Protein AF-A0A847FH39-F1 (afdb_monomer_lite)

Structure (mmCIF, N/CA/C/O backbone):
data_AF-A0A847FH39-F1
#
_entry.id   AF-A0A847FH39-F1
#
loop_
_atom_site.group_PDB
_atom_site.id
_atom_site.type_symbol
_atom_site.label_atom_id
_atom_site.label_alt_id
_atom_site.label_comp_id
_atom_site.label_asym_id
_atom_site.label_entity_id
_atom_site.label_seq_id
_atom_site.pdbx_PDB_ins_code
_atom_site.Cartn_x
_atom_site.Cartn_y
_atom_site.Cartn_z
_atom_site.occupancy
_atom_site.B_iso_or_equiv
_atom_site.auth_seq_id
_atom_site.auth_comp_id
_atom_site.auth_asym_id
_atom_site.auth_atom_id
_atom_site.pdbx_PDB_model_num
ATOM 1 N N . MET A 1 1 ? 64.589 18.686 -88.070 1.00 62.75 1 MET A N 1
ATOM 2 C CA . MET A 1 1 ? 63.257 19.125 -87.584 1.00 62.75 1 MET A CA 1
ATOM 3 C C . MET A 1 1 ? 62.260 17.983 -87.361 1.00 62.75 1 MET A C 1
ATOM 5 O O . MET A 1 1 ? 61.604 17.992 -86.330 1.00 62.75 1 MET A O 1
ATOM 9 N N . ILE A 1 2 ? 62.156 16.983 -88.250 1.00 73.75 2 ILE A N 1
ATOM 10 C CA . ILE A 1 2 ? 61.149 15.897 -88.148 1.00 73.75 2 ILE A CA 1
ATOM 11 C C . ILE A 1 2 ? 61.256 15.092 -86.833 1.00 73.75 2 ILE A C 1
ATOM 13 O O . ILE A 1 2 ? 60.249 14.856 -86.177 1.00 73.75 2 ILE A O 1
ATOM 17 N N . LYS A 1 3 ? 62.474 14.747 -86.386 1.00 78.94 3 LYS A N 1
ATOM 18 C CA . LYS A 1 3 ? 62.688 14.008 -85.123 1.00 78.94 3 LYS A CA 1
ATOM 19 C C . LYS A 1 3 ? 62.252 14.790 -83.872 1.00 78.94 3 LYS A C 1
ATOM 21 O O . LYS A 1 3 ? 61.655 14.205 -82.978 1.00 78.94 3 LYS A O 1
ATOM 26 N N . LEU A 1 4 ? 62.492 16.106 -83.836 1.00 85.25 4 LEU A N 1
ATOM 27 C CA . LEU A 1 4 ? 62.082 16.979 -82.724 1.00 85.25 4 LEU A CA 1
ATOM 28 C C . LEU A 1 4 ? 60.552 17.112 -82.659 1.00 85.25 4 LEU A C 1
ATOM 30 O O . LEU A 1 4 ? 59.964 17.019 -81.589 1.00 85.25 4 LEU A O 1
ATOM 34 N N . ARG A 1 5 ? 59.902 17.261 -83.821 1.00 84.31 5 ARG A N 1
ATOM 35 C CA . ARG A 1 5 ? 58.439 17.300 -83.933 1.00 84.31 5 ARG A CA 1
ATOM 36 C C . ARG A 1 5 ? 57.803 15.994 -83.449 1.00 84.31 5 ARG A C 1
ATOM 38 O O . ARG A 1 5 ? 56.842 16.042 -82.693 1.00 84.31 5 ARG A O 1
ATOM 45 N N . ASN A 1 6 ? 58.364 14.844 -83.822 1.00 87.12 6 ASN A N 1
ATOM 46 C CA . ASN A 1 6 ? 57.857 13.544 -83.373 1.00 87.12 6 ASN A CA 1
ATOM 47 C C . ASN A 1 6 ? 58.051 13.335 -81.860 1.00 87.12 6 ASN A C 1
ATOM 49 O O . ASN A 1 6 ? 57.152 12.817 -81.206 1.00 87.12 6 ASN A O 1
ATOM 53 N N . ALA A 1 7 ? 59.175 13.787 -81.291 1.00 87.56 7 ALA A N 1
ATOM 54 C CA . ALA A 1 7 ? 59.401 13.751 -79.845 1.00 87.56 7 ALA A CA 1
ATOM 55 C C . ALA A 1 7 ? 58.409 14.646 -79.077 1.00 87.56 7 ALA A C 1
ATOM 57 O O . ALA A 1 7 ? 57.874 14.237 -78.050 1.00 87.56 7 ALA A O 1
ATOM 58 N N . LEU A 1 8 ? 58.108 15.837 -79.604 1.00 89.25 8 LEU A N 1
ATOM 59 C CA . LEU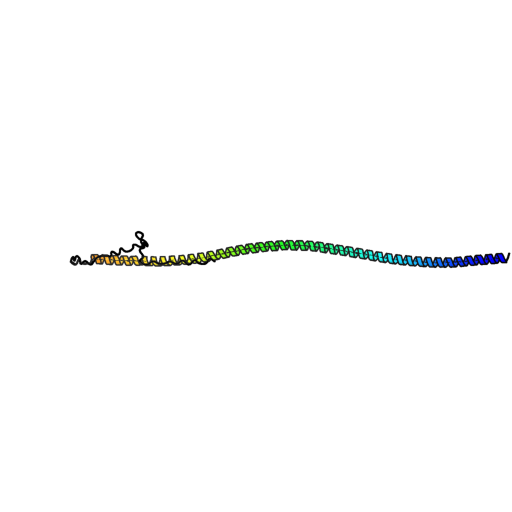 A 1 8 ? 57.155 16.770 -78.999 1.00 89.25 8 LEU A CA 1
ATOM 60 C C . LEU A 1 8 ? 55.709 16.245 -79.064 1.00 89.25 8 LEU A C 1
ATOM 62 O O . LEU A 1 8 ? 54.968 16.362 -78.092 1.00 89.25 8 LEU A O 1
ATOM 66 N N . ILE A 1 9 ? 55.328 15.595 -80.171 1.00 89.81 9 ILE A N 1
ATOM 67 C CA . ILE A 1 9 ? 54.033 14.907 -80.304 1.00 89.81 9 ILE A CA 1
ATOM 68 C C . ILE A 1 9 ? 53.926 13.747 -79.302 1.00 89.81 9 ILE A C 1
ATOM 70 O O . ILE A 1 9 ? 52.909 13.624 -78.624 1.00 89.81 9 ILE A O 1
ATOM 74 N N . ALA A 1 10 ? 54.973 12.926 -79.159 1.00 89.50 10 ALA A N 1
ATOM 75 C CA . ALA A 1 10 ? 54.987 11.824 -78.195 1.00 89.50 10 ALA A CA 1
ATOM 76 C C . ALA A 1 10 ? 54.887 12.317 -76.740 1.00 89.50 10 ALA A C 1
ATOM 78 O O . ALA A 1 10 ? 54.165 11.725 -75.939 1.00 89.50 10 ALA A O 1
ATOM 79 N N . PHE A 1 11 ? 55.548 13.429 -76.405 1.00 92.06 11 PHE A N 1
ATOM 80 C CA . PHE A 1 11 ? 55.450 14.051 -75.084 1.00 92.06 11 PHE A CA 1
ATOM 81 C C . PHE A 1 11 ? 54.037 14.575 -74.786 1.00 92.06 11 PHE A C 1
ATOM 83 O O . PHE A 1 11 ? 53.500 14.304 -73.714 1.00 92.06 11 PHE A O 1
ATOM 90 N N . LEU A 1 12 ? 53.401 15.265 -75.741 1.00 91.19 12 LEU A N 1
ATOM 91 C CA . LEU A 1 12 ? 52.021 15.749 -75.596 1.00 91.19 12 LEU A CA 1
ATOM 92 C C . LEU A 1 12 ? 51.018 14.598 -75.440 1.00 91.19 12 LEU A C 1
ATOM 94 O O . LEU A 1 12 ? 50.112 14.687 -74.615 1.00 91.19 12 LEU A O 1
ATOM 98 N N . LEU A 1 13 ? 51.202 13.501 -76.182 1.00 91.44 13 LEU A N 1
ATOM 99 C CA . LEU A 1 13 ? 50.390 12.290 -76.028 1.00 91.44 13 LEU A CA 1
ATOM 100 C C . LEU A 1 13 ? 50.588 11.649 -74.648 1.00 91.44 13 LEU A C 1
ATOM 102 O O . LEU A 1 13 ? 49.609 11.278 -74.005 1.00 91.44 13 LEU A O 1
ATOM 106 N N . GLY A 1 14 ? 51.830 11.568 -74.165 1.00 92.44 14 GLY A N 1
ATOM 107 C CA . GLY A 1 14 ? 52.135 11.066 -72.824 1.00 92.44 14 GLY A CA 1
ATOM 108 C C . GLY A 1 14 ? 51.504 11.916 -71.718 1.00 92.44 14 GLY A C 1
ATOM 109 O O . GLY A 1 14 ? 50.854 11.379 -70.823 1.00 92.44 14 GLY A O 1
ATOM 110 N N . ALA A 1 15 ? 51.620 13.243 -71.811 1.00 92.69 15 ALA A N 1
ATOM 111 C CA . ALA A 1 15 ? 50.994 14.170 -70.869 1.00 92.69 15 ALA A CA 1
ATOM 112 C C . ALA A 1 15 ? 49.457 14.075 -70.898 1.00 92.69 15 ALA A C 1
ATOM 114 O O . ALA A 1 15 ? 48.819 14.071 -69.844 1.00 92.69 15 ALA A O 1
ATOM 115 N N . GLY A 1 16 ? 48.864 13.930 -72.089 1.00 93.50 16 GLY A N 1
ATOM 116 C CA . GLY A 1 16 ? 47.426 13.713 -72.254 1.00 93.50 16 GLY A CA 1
ATOM 117 C C . GLY A 1 16 ? 46.946 12.420 -71.591 1.00 93.50 16 GLY A C 1
ATOM 118 O O . GLY A 1 16 ? 45.966 12.439 -70.851 1.00 93.50 16 GLY A O 1
ATOM 119 N N . LEU A 1 17 ? 47.670 11.311 -71.778 1.00 93.25 17 LEU A N 1
ATOM 120 C CA . LEU A 1 17 ? 47.351 10.033 -71.134 1.00 93.25 17 LEU A CA 1
ATOM 121 C C . LE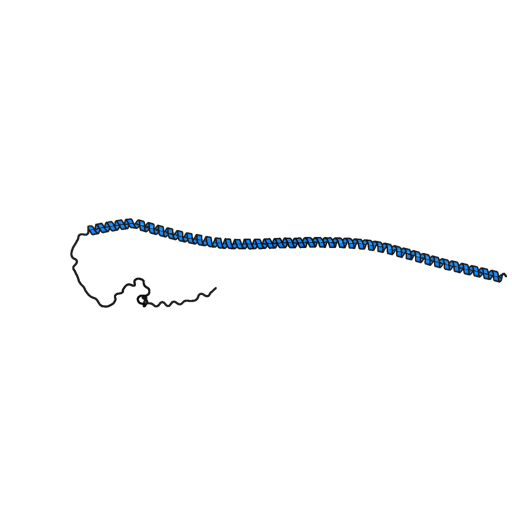U A 1 17 ? 47.447 10.111 -69.604 1.00 93.25 17 LEU A C 1
ATOM 123 O O . LEU A 1 17 ? 46.534 9.655 -68.919 1.00 93.25 17 LEU A O 1
ATOM 127 N N . ILE A 1 18 ? 48.501 10.732 -69.061 1.00 95.00 18 ILE A N 1
ATOM 128 C CA . ILE A 1 18 ? 48.651 10.931 -67.608 1.00 95.00 18 ILE A CA 1
ATOM 129 C C . ILE A 1 18 ? 47.494 11.774 -67.057 1.00 95.00 18 ILE A C 1
ATOM 131 O O . ILE A 1 18 ? 46.939 11.444 -66.010 1.00 95.00 18 ILE A O 1
ATOM 135 N N . SER A 1 19 ? 47.086 12.825 -67.775 1.00 93.94 19 SER A N 1
ATOM 136 C CA . SER A 1 19 ? 45.956 13.670 -67.380 1.00 93.94 19 SER A CA 1
ATOM 137 C C . SER A 1 19 ? 44.635 12.892 -67.343 1.00 93.94 19 SER A C 1
ATOM 139 O O . SER A 1 19 ? 43.883 13.028 -66.380 1.00 93.94 19 SER A O 1
ATOM 141 N N . ILE A 1 20 ? 44.380 12.017 -68.324 1.00 94.88 20 ILE A N 1
ATOM 142 C CA . ILE A 1 20 ? 43.184 11.155 -68.354 1.00 94.88 20 ILE A CA 1
ATOM 143 C C . ILE A 1 20 ? 43.185 10.171 -67.178 1.00 94.88 20 ILE A C 1
ATOM 145 O O . ILE A 1 20 ? 42.169 10.028 -66.497 1.00 94.88 20 ILE A O 1
ATOM 149 N N . VAL A 1 21 ? 44.319 9.516 -66.906 1.00 95.19 21 VAL A N 1
ATOM 150 C CA . VAL A 1 21 ? 44.443 8.587 -65.771 1.00 95.19 21 VAL A CA 1
ATOM 151 C C . VAL A 1 21 ? 44.219 9.326 -64.452 1.00 95.19 21 VAL A C 1
ATOM 153 O O . VAL A 1 21 ? 43.421 8.878 -63.629 1.00 95.19 21 VAL A O 1
ATOM 156 N N . HIS A 1 22 ? 44.836 10.494 -64.269 1.00 94.88 22 HIS A N 1
ATOM 157 C CA . HIS A 1 22 ? 44.649 11.301 -63.066 1.00 94.88 22 HIS A CA 1
ATOM 158 C C . HIS A 1 22 ? 43.194 11.766 -62.900 1.00 94.88 22 HIS A C 1
ATOM 160 O O . HIS A 1 22 ? 42.629 11.660 -61.814 1.00 94.88 22 HIS A O 1
ATOM 166 N N . TYR A 1 23 ? 42.549 12.196 -63.985 1.00 95.94 23 TYR A N 1
ATOM 167 C CA . TYR A 1 23 ? 41.133 12.559 -63.979 1.00 95.94 23 TYR A CA 1
ATOM 168 C C . TYR A 1 23 ? 40.231 11.375 -63.600 1.00 95.94 23 TYR A C 1
ATOM 170 O O . TYR A 1 23 ? 39.299 11.540 -62.814 1.00 95.94 23 TYR A O 1
ATOM 178 N N . SER A 1 24 ? 40.528 10.169 -64.097 1.00 94.12 24 SER A N 1
ATOM 179 C CA . SER A 1 24 ? 39.778 8.957 -63.740 1.00 94.12 24 SER A CA 1
ATOM 180 C C . SER A 1 24 ? 39.914 8.598 -62.256 1.00 94.12 24 SER A C 1
ATOM 182 O O . SER A 1 24 ? 38.923 8.236 -61.621 1.00 94.12 24 SER A O 1
ATOM 184 N N . PHE A 1 25 ? 41.106 8.782 -61.684 1.00 95.75 25 PHE A N 1
ATOM 185 C CA . PHE A 1 25 ? 41.356 8.579 -60.261 1.00 95.75 25 PHE A CA 1
ATOM 186 C C . PHE A 1 25 ? 40.587 9.601 -59.410 1.00 95.75 25 PHE A C 1
ATOM 188 O O . PHE A 1 25 ? 39.863 9.214 -58.497 1.00 95.75 25 PHE A O 1
ATOM 195 N N . LEU A 1 26 ? 40.623 10.886 -59.782 1.00 95.00 26 LEU A N 1
ATOM 196 C CA . LEU A 1 26 ? 39.842 11.939 -59.117 1.00 95.00 26 LEU A CA 1
ATOM 197 C C . LEU A 1 26 ? 38.328 11.678 -59.174 1.00 95.00 26 LEU A C 1
ATOM 199 O O . LEU A 1 26 ? 37.607 11.947 -58.213 1.00 95.00 26 LEU A O 1
ATOM 203 N N . LEU A 1 27 ? 37.824 11.138 -60.286 1.00 94.81 27 LEU A N 1
ATOM 204 C CA . LEU A 1 27 ? 36.425 10.718 -60.418 1.00 94.81 27 LEU A CA 1
ATOM 205 C C . LEU A 1 27 ? 36.073 9.574 -59.462 1.00 94.81 27 LEU A C 1
ATOM 207 O O . LEU A 1 27 ? 35.007 9.609 -58.844 1.00 94.81 27 LEU A O 1
ATOM 211 N N . GLN A 1 28 ? 36.957 8.584 -59.322 1.00 95.25 28 GLN A N 1
ATOM 212 C CA . GLN A 1 28 ? 36.773 7.481 -58.379 1.00 95.25 28 GLN A CA 1
ATOM 213 C C . GLN A 1 28 ? 36.799 7.964 -56.928 1.00 95.25 28 GLN A C 1
ATOM 215 O O . GLN A 1 28 ? 35.913 7.597 -56.157 1.00 95.25 28 GLN A O 1
ATOM 220 N N . GLU A 1 29 ? 37.746 8.830 -56.564 1.00 95.38 29 GLU A N 1
ATOM 221 C CA . GLU A 1 29 ? 37.809 9.427 -55.226 1.00 95.38 29 GLU A CA 1
ATOM 222 C C . GLU A 1 29 ? 36.563 10.256 -54.921 1.00 95.38 29 GLU A C 1
ATOM 224 O O . GLU A 1 29 ? 35.963 10.099 -53.859 1.00 95.38 29 GLU A O 1
ATOM 229 N N . LYS A 1 30 ? 36.109 11.081 -55.873 1.00 95.44 30 LYS A N 1
ATOM 230 C CA . LYS A 1 30 ? 34.876 11.862 -55.725 1.00 95.44 30 LYS A CA 1
ATOM 231 C C . LYS A 1 30 ? 33.659 10.960 -55.524 1.00 95.44 30 LYS A C 1
ATOM 233 O O . LYS A 1 30 ? 32.831 11.246 -54.661 1.00 95.44 30 LYS A O 1
ATOM 238 N N . ALA A 1 31 ? 33.551 9.870 -56.285 1.00 95.25 31 ALA A N 1
ATOM 239 C CA . ALA A 1 31 ? 32.482 8.893 -56.108 1.00 95.25 31 ALA A CA 1
ATOM 240 C C . ALA A 1 31 ? 32.561 8.219 -54.725 1.00 95.25 31 ALA A C 1
ATOM 242 O O . ALA A 1 31 ? 31.542 8.099 -54.044 1.00 95.25 31 ALA A O 1
ATOM 243 N N . GLY A 1 32 ? 33.763 7.850 -54.271 1.00 96.56 32 GLY A N 1
ATOM 244 C CA . GLY A 1 32 ? 33.999 7.307 -52.931 1.00 96.56 32 GLY A CA 1
ATOM 245 C C . GLY A 1 32 ? 33.582 8.273 -51.821 1.00 96.56 32 GLY A C 1
ATOM 246 O O . GLY A 1 32 ? 32.812 7.895 -50.940 1.00 96.56 32 GLY A O 1
ATOM 247 N N . LEU A 1 33 ? 34.003 9.538 -51.910 1.00 95.62 33 LEU A N 1
ATOM 248 C CA . LEU A 1 33 ? 33.608 10.588 -50.969 1.00 95.62 33 LEU A CA 1
ATOM 249 C C . LEU A 1 33 ? 32.096 10.825 -50.970 1.00 95.62 33 LEU A C 1
ATOM 251 O O . LEU A 1 33 ? 31.512 10.966 -49.902 1.00 95.62 33 LEU A O 1
ATOM 255 N N . SER A 1 34 ? 31.453 10.847 -52.142 1.00 96.19 34 SER A N 1
ATOM 256 C CA . SER A 1 34 ? 30.001 11.048 -52.227 1.00 96.19 34 SER A CA 1
ATOM 257 C C . SER A 1 34 ? 29.223 9.930 -51.533 1.00 96.19 34 SER A C 1
ATOM 259 O O . SER A 1 34 ? 28.315 10.216 -50.759 1.00 96.19 34 SER A O 1
ATOM 261 N N . ARG A 1 35 ? 29.647 8.670 -51.705 1.00 96.75 35 ARG A N 1
ATOM 262 C CA . ARG A 1 35 ? 29.047 7.520 -51.014 1.00 96.75 35 ARG A CA 1
ATOM 263 C C . ARG A 1 35 ? 29.276 7.575 -49.508 1.00 96.75 35 ARG A C 1
ATOM 265 O O . ARG A 1 35 ? 28.347 7.328 -48.751 1.00 96.75 35 ARG A O 1
ATOM 272 N N . ALA A 1 36 ? 30.486 7.928 -49.072 1.00 96.56 36 ALA A N 1
ATOM 273 C CA . ALA A 1 36 ? 30.784 8.085 -47.651 1.00 96.56 36 ALA A CA 1
ATOM 274 C C . ALA A 1 36 ? 29.938 9.204 -47.019 1.00 96.56 36 ALA A C 1
ATOM 276 O O . ALA A 1 36 ? 29.443 9.053 -45.906 1.00 96.56 36 ALA A O 1
ATOM 277 N N . LEU A 1 37 ? 29.725 10.308 -47.740 1.00 96.75 37 LEU A N 1
ATOM 278 C CA . LEU A 1 37 ? 28.885 11.415 -47.291 1.00 96.75 37 LEU A CA 1
ATOM 279 C C . LEU A 1 37 ? 27.406 11.007 -47.213 1.00 96.75 37 LEU A C 1
ATOM 281 O O . LEU A 1 37 ? 26.742 11.322 -46.228 1.00 96.75 37 LEU A O 1
ATOM 285 N N . GLU A 1 38 ? 26.898 10.264 -48.199 1.00 97.25 38 GLU A N 1
ATOM 286 C CA . GLU A 1 38 ? 25.549 9.683 -48.158 1.00 97.25 38 GLU A CA 1
ATOM 287 C C . GLU A 1 38 ? 25.377 8.707 -46.989 1.00 97.25 38 GLU A C 1
ATOM 289 O O . GLU A 1 38 ? 24.374 8.770 -46.280 1.00 97.25 38 GLU A O 1
ATOM 294 N N . GLU A 1 39 ? 26.364 7.846 -46.737 1.00 97.62 39 GLU A N 1
ATOM 295 C CA . GLU A 1 39 ? 26.336 6.900 -45.622 1.00 97.62 39 GLU A CA 1
ATOM 296 C C . GLU A 1 39 ? 26.346 7.622 -44.268 1.00 97.62 39 GLU A C 1
ATOM 298 O O . GLU A 1 39 ? 25.562 7.289 -43.377 1.00 97.62 39 GLU A O 1
ATOM 303 N N . VAL A 1 40 ? 27.193 8.642 -44.111 1.00 97.50 40 VAL A N 1
ATOM 304 C CA . VAL A 1 40 ? 27.221 9.470 -42.899 1.00 97.50 40 VAL A CA 1
ATOM 305 C C . VAL A 1 40 ? 25.889 10.192 -42.713 1.00 97.50 40 VAL A C 1
ATOM 307 O O . VAL A 1 40 ? 25.345 10.158 -41.612 1.00 97.50 40 VAL A O 1
ATOM 310 N N . ASN A 1 41 ? 25.310 10.769 -43.768 1.00 97.56 41 ASN A N 1
ATOM 311 C CA . ASN A 1 41 ? 23.997 11.412 -43.689 1.00 97.56 41 ASN A CA 1
ATOM 312 C C . ASN A 1 41 ? 22.891 10.421 -43.308 1.00 97.56 41 ASN A C 1
ATOM 314 O O . ASN A 1 41 ? 22.056 10.729 -42.459 1.00 97.56 41 ASN A O 1
ATOM 318 N N . ALA A 1 42 ? 22.902 9.212 -43.873 1.00 97.69 42 ALA A N 1
ATOM 319 C CA . ALA A 1 42 ? 21.957 8.165 -43.502 1.00 97.69 42 ALA A CA 1
ATOM 320 C C . ALA A 1 42 ? 22.095 7.784 -42.018 1.00 97.69 42 ALA A C 1
ATOM 322 O O . ALA A 1 42 ? 21.091 7.670 -41.314 1.00 97.69 42 ALA A O 1
ATOM 323 N N . ARG A 1 43 ? 23.330 7.657 -41.514 1.00 97.81 43 ARG A N 1
ATOM 324 C CA . ARG A 1 43 ? 23.599 7.394 -40.092 1.00 97.81 43 ARG A CA 1
ATOM 325 C C . ARG A 1 43 ? 23.132 8.539 -39.195 1.00 97.81 43 ARG A C 1
ATOM 327 O O . ARG A 1 43 ? 22.534 8.272 -38.158 1.00 97.81 43 ARG A O 1
ATOM 334 N N . VAL A 1 44 ? 23.358 9.793 -39.590 1.00 97.94 44 VAL A N 1
ATOM 335 C CA . VAL A 1 44 ? 22.879 10.971 -38.846 1.00 97.94 44 VAL A CA 1
ATOM 336 C C . VAL A 1 44 ? 21.356 10.955 -38.744 1.00 97.94 44 VAL A C 1
ATOM 338 O O . VAL A 1 44 ? 20.831 11.100 -37.646 1.00 97.94 44 VAL A O 1
ATOM 341 N N . LEU A 1 45 ? 20.644 10.675 -39.839 1.00 97.94 45 LEU A N 1
ATOM 342 C CA . LEU A 1 45 ? 19.180 10.590 -39.825 1.00 97.94 45 LEU A CA 1
ATOM 343 C C . LEU A 1 45 ? 18.653 9.475 -38.910 1.00 97.94 45 LEU A C 1
ATOM 345 O O . LEU A 1 45 ? 17.627 9.652 -38.253 1.00 97.94 45 LEU A O 1
ATOM 349 N N . VAL A 1 46 ? 19.330 8.324 -38.858 1.00 98.12 46 VAL A N 1
ATOM 350 C CA . VAL A 1 46 ? 18.979 7.247 -37.916 1.00 98.12 46 VAL A CA 1
ATOM 351 C C . VAL A 1 46 ? 19.211 7.704 -36.477 1.00 98.12 46 VAL A C 1
ATOM 353 O O . VAL A 1 46 ? 18.303 7.603 -35.658 1.00 98.12 46 VAL A O 1
ATOM 356 N N . LEU A 1 47 ? 20.369 8.299 -36.184 1.00 97.69 47 LEU A N 1
ATOM 357 C CA . LEU A 1 47 ? 20.686 8.805 -34.846 1.00 97.69 47 LEU A CA 1
ATOM 358 C C . LEU A 1 47 ? 19.725 9.908 -34.384 1.00 97.69 47 LEU A C 1
ATOM 360 O O . LEU A 1 47 ? 19.385 9.974 -33.204 1.00 97.69 47 LEU A O 1
ATOM 364 N N . GLU A 1 48 ? 19.260 10.770 -35.287 1.00 97.88 48 GLU A N 1
ATOM 365 C CA . GLU A 1 48 ? 18.255 11.788 -34.977 1.00 97.88 48 GLU A CA 1
ATOM 366 C C . GLU A 1 48 ? 16.901 11.170 -34.616 1.00 97.88 48 GLU A C 1
ATOM 368 O O . GLU A 1 48 ? 16.268 11.604 -33.648 1.00 97.88 48 GLU A O 1
ATOM 373 N N . LYS A 1 49 ? 16.476 10.127 -35.341 1.00 98.12 49 LYS A N 1
ATOM 374 C CA . LYS A 1 49 ? 15.257 9.370 -35.020 1.00 98.12 49 LYS A CA 1
ATOM 375 C C . LYS A 1 49 ? 15.377 8.664 -33.677 1.00 98.12 49 LYS A C 1
ATOM 377 O O . LYS A 1 49 ? 14.485 8.810 -32.841 1.00 98.12 49 LYS A O 1
ATOM 382 N N . ASP A 1 50 ? 16.489 7.976 -33.443 1.00 98.00 50 ASP A N 1
ATOM 383 C CA . ASP A 1 50 ? 16.747 7.276 -32.186 1.00 98.00 50 ASP A CA 1
ATOM 384 C C . ASP A 1 50 ? 16.756 8.260 -31.017 1.00 98.00 50 ASP A C 1
ATOM 386 O O . ASP A 1 50 ? 16.118 8.021 -29.994 1.00 98.00 50 ASP A O 1
ATOM 390 N N . LYS A 1 51 ? 17.400 9.423 -31.181 1.00 98.00 51 LYS A N 1
ATOM 391 C CA . LYS A 1 51 ? 17.394 10.497 -30.183 1.00 98.00 51 LYS A CA 1
ATOM 392 C C . LYS A 1 51 ? 15.978 10.989 -29.889 1.00 98.00 51 LYS A C 1
ATOM 394 O O . LYS A 1 51 ? 15.634 11.155 -28.718 1.00 98.00 51 LYS A O 1
ATOM 399 N N . ALA A 1 52 ? 15.159 11.227 -30.913 1.00 98.00 52 ALA A N 1
ATOM 400 C CA . ALA A 1 52 ? 13.775 11.660 -30.732 1.00 98.00 52 ALA A CA 1
ATOM 401 C C . ALA A 1 52 ? 12.946 10.606 -29.977 1.00 98.00 52 ALA A C 1
ATOM 403 O O . ALA A 1 52 ? 12.242 10.943 -29.022 1.00 98.00 52 ALA A O 1
ATOM 404 N N . GLN A 1 53 ? 13.094 9.329 -30.337 1.00 98.31 53 GLN A N 1
ATOM 405 C CA . GLN A 1 53 ? 12.434 8.214 -29.659 1.00 98.31 53 GLN A CA 1
ATOM 406 C C . GLN A 1 53 ? 12.891 8.082 -28.200 1.00 98.31 53 GLN A C 1
ATOM 408 O O . GLN A 1 53 ? 12.067 7.899 -27.301 1.00 98.31 53 GLN A O 1
ATOM 413 N N . LEU A 1 54 ? 14.192 8.234 -27.937 1.00 98.06 54 LEU A N 1
ATOM 414 C CA . LEU A 1 54 ? 14.738 8.179 -26.584 1.00 98.06 54 LEU A CA 1
ATOM 415 C C . LEU A 1 54 ? 14.194 9.324 -25.726 1.00 98.06 54 LEU A C 1
ATOM 417 O O . LEU A 1 54 ? 13.738 9.084 -24.611 1.00 98.06 54 LEU A O 1
ATOM 421 N N . ILE A 1 55 ? 14.156 10.550 -26.256 1.00 98.31 55 ILE A N 1
ATOM 422 C CA . ILE A 1 55 ? 13.568 11.708 -25.566 1.00 98.31 55 ILE A CA 1
ATOM 423 C C . ILE A 1 55 ? 12.094 11.454 -25.240 1.00 98.31 55 ILE A C 1
ATOM 425 O O . ILE A 1 55 ? 11.663 11.717 -24.116 1.00 98.31 55 ILE A O 1
ATOM 429 N N . GLN A 1 56 ? 11.330 10.905 -26.186 1.00 98.19 56 GLN A N 1
ATOM 430 C CA . GLN A 1 56 ? 9.930 10.560 -25.961 1.00 98.19 56 GLN A CA 1
ATOM 431 C C . GLN A 1 56 ? 9.778 9.524 -24.838 1.00 98.19 56 GLN A C 1
ATOM 433 O O . GLN A 1 56 ? 9.001 9.754 -23.911 1.00 98.19 56 GLN A O 1
ATOM 438 N N . SER A 1 57 ? 10.556 8.436 -24.870 1.00 97.62 57 SER A N 1
ATOM 439 C CA . SER A 1 57 ? 10.522 7.399 -23.826 1.00 97.62 57 SER A CA 1
ATOM 440 C C . SER A 1 57 ? 10.921 7.929 -22.445 1.00 97.62 57 SER A C 1
ATOM 442 O O . SER A 1 57 ? 10.357 7.535 -21.423 1.00 97.62 57 SER A O 1
ATOM 444 N N . LEU A 1 58 ? 11.868 8.868 -22.405 1.00 97.81 58 LEU A N 1
ATOM 445 C CA . LEU A 1 58 ? 12.353 9.473 -21.173 1.00 97.81 58 LEU A CA 1
ATOM 446 C C . LEU A 1 58 ? 11.283 10.393 -20.579 1.00 97.81 58 LEU A C 1
ATOM 448 O O . LEU A 1 58 ? 11.040 10.356 -19.373 1.00 97.81 58 LEU A O 1
ATOM 452 N N . ASN A 1 59 ? 10.595 11.170 -21.417 1.00 98.06 59 ASN A N 1
ATOM 453 C CA . ASN A 1 59 ? 9.480 12.007 -20.984 1.00 98.06 59 ASN A CA 1
ATOM 454 C C . ASN A 1 59 ? 8.305 11.164 -20.472 1.00 98.06 59 ASN A C 1
ATOM 456 O O . ASN A 1 59 ? 7.831 11.422 -19.366 1.00 98.06 59 ASN A O 1
ATOM 460 N N . SER A 1 60 ? 7.906 10.106 -21.188 1.00 98.19 60 SER A N 1
ATOM 461 C CA . SER A 1 60 ? 6.854 9.201 -20.708 1.00 98.19 60 SER A CA 1
ATOM 462 C C . SER A 1 60 ? 7.247 8.498 -19.406 1.00 98.19 60 SER A C 1
ATOM 464 O O . SER A 1 60 ? 6.428 8.363 -18.500 1.00 98.19 60 SER A O 1
ATOM 466 N N . GLY A 1 61 ? 8.518 8.100 -19.269 1.00 97.56 61 GLY A N 1
ATOM 467 C CA . GLY A 1 61 ? 9.046 7.528 -18.031 1.00 97.56 61 GLY A CA 1
ATOM 468 C C . GLY A 1 61 ? 8.992 8.518 -16.864 1.00 97.56 61 GLY A C 1
ATOM 469 O O . GLY A 1 61 ? 8.548 8.165 -15.775 1.00 97.56 61 GLY A O 1
ATOM 470 N N . ARG A 1 62 ? 9.369 9.783 -17.088 1.00 98.19 62 ARG A N 1
ATOM 471 C CA . ARG A 1 62 ? 9.272 10.848 -16.074 1.00 98.19 62 ARG A CA 1
ATOM 472 C C . ARG A 1 62 ? 7.834 11.118 -15.647 1.00 98.19 62 ARG A C 1
ATOM 474 O O . ARG A 1 62 ? 7.592 11.322 -14.462 1.00 98.19 62 ARG A O 1
ATOM 481 N N . GLU A 1 63 ? 6.890 11.131 -16.582 1.00 98.12 63 GLU A N 1
ATOM 482 C CA . GLU A 1 63 ? 5.467 11.291 -16.268 1.00 98.12 63 GLU A CA 1
ATOM 483 C C . GLU A 1 63 ? 4.931 10.121 -15.443 1.00 98.12 63 GLU A C 1
ATOM 485 O O . GLU A 1 63 ? 4.228 10.345 -14.459 1.00 98.12 63 GLU A O 1
ATOM 490 N N . ALA A 1 64 ? 5.303 8.887 -15.791 1.00 98.06 64 ALA A N 1
ATOM 491 C CA . ALA A 1 64 ? 4.933 7.706 -15.017 1.00 98.06 64 ALA A CA 1
ATOM 492 C C . ALA A 1 64 ? 5.497 7.766 -13.589 1.00 98.06 64 ALA A C 1
ATOM 494 O O . ALA A 1 64 ? 4.766 7.521 -12.634 1.00 98.06 64 ALA A O 1
ATOM 495 N N . VAL A 1 65 ? 6.764 8.161 -13.427 1.00 98.12 65 VAL A N 1
ATOM 496 C CA . VAL A 1 65 ? 7.387 8.329 -12.104 1.00 98.12 65 VAL A CA 1
ATOM 497 C C . VAL A 1 65 ? 6.685 9.412 -11.286 1.00 98.12 65 VAL A C 1
ATOM 499 O O . VAL A 1 65 ? 6.448 9.206 -10.099 1.00 98.12 65 VAL A O 1
ATOM 502 N N . LYS A 1 66 ? 6.314 10.544 -11.898 1.00 98.19 66 LYS A N 1
ATOM 503 C CA . LYS A 1 66 ? 5.548 11.594 -11.210 1.00 98.19 66 LYS A CA 1
ATOM 504 C C . LYS A 1 66 ? 4.193 11.082 -10.733 1.00 98.19 66 LYS A C 1
ATOM 506 O O . LYS A 1 66 ? 3.895 11.222 -9.557 1.00 98.19 66 LYS A O 1
ATOM 511 N N . LYS A 1 67 ? 3.433 10.409 -11.604 1.00 98.31 67 LYS A N 1
ATOM 512 C CA . LYS A 1 67 ? 2.142 9.808 -11.233 1.00 98.31 67 LYS A CA 1
ATOM 513 C C . LYS A 1 67 ? 2.286 8.823 -10.076 1.00 98.31 67 LYS A C 1
ATOM 515 O O . LYS A 1 67 ? 1.575 8.943 -9.091 1.00 98.31 67 LYS A O 1
ATOM 520 N N . LEU A 1 68 ? 3.261 7.915 -10.151 1.00 97.88 68 LEU A N 1
ATOM 521 C CA . LEU A 1 68 ? 3.531 6.967 -9.067 1.00 97.88 68 LEU A CA 1
ATOM 522 C C . LEU A 1 68 ? 3.934 7.668 -7.763 1.00 97.88 68 LEU A C 1
ATOM 524 O O . LEU A 1 68 ? 3.567 7.210 -6.686 1.00 97.88 68 LEU A O 1
ATOM 528 N N . SER A 1 69 ? 4.683 8.769 -7.843 1.00 98.31 69 SER A N 1
ATOM 529 C CA . SER A 1 69 ? 5.040 9.575 -6.674 1.00 98.31 69 SER A CA 1
ATOM 530 C C . SER A 1 69 ? 3.812 10.239 -6.046 1.00 98.31 69 SER A C 1
ATOM 532 O O . SER A 1 69 ? 3.673 10.210 -4.824 1.00 98.31 69 SER A O 1
ATOM 534 N N . ASP A 1 70 ? 2.929 10.811 -6.863 1.00 98.31 70 ASP A N 1
ATOM 535 C CA . ASP A 1 70 ? 1.699 11.465 -6.410 1.00 98.31 70 ASP A CA 1
ATOM 536 C C . ASP A 1 70 ? 0.727 10.443 -5.796 1.00 98.31 70 ASP A C 1
ATOM 538 O O . ASP A 1 70 ? 0.217 10.654 -4.694 1.00 98.31 70 ASP A O 1
ATOM 542 N N . ASP A 1 71 ? 0.551 9.290 -6.449 1.00 98.12 71 ASP A N 1
ATOM 543 C CA . ASP A 1 71 ? -0.264 8.178 -5.951 1.00 98.12 71 ASP A CA 1
ATOM 544 C C . ASP A 1 71 ? 0.279 7.646 -4.620 1.00 98.12 71 ASP A C 1
ATOM 546 O O . ASP A 1 71 ? -0.479 7.407 -3.679 1.00 98.12 71 ASP A O 1
ATOM 550 N N . ASN A 1 72 ? 1.601 7.497 -4.498 1.00 98.00 72 ASN A N 1
ATOM 551 C CA . ASN A 1 72 ? 2.227 7.046 -3.258 1.00 98.00 72 ASN A CA 1
ATOM 552 C C . ASN A 1 72 ? 2.050 8.071 -2.124 1.00 98.00 72 ASN A C 1
ATOM 554 O O . ASN A 1 72 ? 1.749 7.695 -0.991 1.00 98.00 72 ASN A O 1
ATOM 558 N N . ALA A 1 73 ? 2.172 9.370 -2.416 1.00 98.25 73 ALA A N 1
ATOM 559 C CA . ALA A 1 73 ? 1.901 10.423 -1.439 1.00 98.25 73 ALA A CA 1
ATOM 560 C C . ALA A 1 73 ? 0.436 10.393 -0.971 1.00 98.25 73 ALA A C 1
ATOM 562 O O . ALA A 1 73 ? 0.168 10.436 0.233 1.00 98.25 73 ALA A O 1
ATOM 563 N N . PHE A 1 74 ? -0.508 10.241 -1.903 1.00 98.31 74 PHE A N 1
ATOM 564 C CA . PHE A 1 74 ? -1.934 10.129 -1.601 1.00 98.31 74 PHE A CA 1
ATOM 565 C C . PHE A 1 74 ? -2.261 8.889 -0.755 1.00 98.31 74 PHE A C 1
ATOM 567 O O . PHE A 1 74 ? -2.977 8.981 0.250 1.00 98.31 74 PHE A O 1
ATOM 574 N N . LEU A 1 75 ? -1.713 7.727 -1.119 1.00 98.06 75 LEU A N 1
ATOM 575 C CA . LEU A 1 75 ? -1.893 6.484 -0.368 1.00 98.06 75 LEU A CA 1
ATOM 576 C C . LEU A 1 75 ? -1.287 6.585 1.033 1.00 98.06 75 LEU A C 1
ATOM 578 O O . LEU A 1 75 ? -1.932 6.182 1.997 1.00 98.06 75 LEU A O 1
ATOM 582 N N . SER A 1 76 ? -0.101 7.178 1.167 1.00 98.38 76 SER A N 1
ATOM 583 C CA . SER A 1 76 ? 0.542 7.417 2.462 1.00 98.38 76 SER A CA 1
ATOM 584 C C . SER A 1 76 ? -0.327 8.289 3.377 1.00 98.38 76 SER A C 1
ATOM 586 O O . SER A 1 76 ? -0.599 7.912 4.519 1.00 98.38 76 SER A O 1
ATOM 588 N N . MET A 1 77 ? -0.865 9.399 2.856 1.00 97.75 77 MET A N 1
ATOM 589 C CA . MET A 1 77 ? -1.808 10.245 3.598 1.00 97.75 77 MET A CA 1
ATOM 590 C C . MET A 1 77 ? -3.076 9.482 4.002 1.00 97.75 77 MET A C 1
ATOM 592 O O . MET A 1 77 ? -3.545 9.611 5.133 1.00 97.75 77 MET A O 1
ATOM 596 N N . THR A 1 78 ? -3.617 8.660 3.100 1.00 97.88 78 THR A N 1
ATOM 597 C CA . THR A 1 78 ? -4.817 7.852 3.360 1.00 97.88 78 THR A CA 1
ATOM 598 C C . THR A 1 78 ? -4.569 6.824 4.461 1.00 97.88 78 THR A C 1
ATOM 600 O O . THR A 1 78 ? -5.373 6.710 5.386 1.00 97.88 78 THR A O 1
ATOM 603 N N . VAL A 1 79 ? -3.440 6.116 4.412 1.00 97.81 79 VAL A N 1
ATOM 604 C CA . VAL A 1 79 ? -3.039 5.148 5.442 1.00 97.81 79 VAL A CA 1
ATOM 605 C C . VAL A 1 79 ? -2.852 5.841 6.787 1.00 97.81 79 VAL A C 1
ATOM 607 O O . VAL A 1 79 ? -3.325 5.334 7.802 1.00 97.81 79 VAL A O 1
ATOM 610 N N . GLN A 1 80 ? -2.227 7.019 6.815 1.00 98.06 80 GLN A N 1
ATOM 611 C CA . GLN A 1 80 ? -2.058 7.784 8.049 1.00 98.06 80 GLN A CA 1
ATOM 612 C C . GLN A 1 80 ? -3.407 8.222 8.640 1.00 98.06 80 GLN A C 1
ATOM 614 O O . GLN A 1 80 ? -3.635 8.060 9.840 1.00 98.06 80 GLN A O 1
ATOM 619 N N . ALA A 1 81 ? -4.319 8.732 7.808 1.00 97.00 81 ALA A N 1
ATOM 620 C CA . ALA A 1 81 ? -5.658 9.127 8.235 1.00 97.00 81 ALA A CA 1
ATOM 621 C C . ALA A 1 81 ? -6.458 7.929 8.773 1.00 97.00 81 ALA A C 1
ATOM 623 O O . ALA A 1 81 ? -7.034 7.999 9.860 1.00 97.00 81 ALA A O 1
ATOM 624 N N . GLN A 1 82 ? -6.443 6.800 8.058 1.00 97.25 82 GLN A N 1
ATOM 625 C CA . GLN A 1 82 ? -7.091 5.564 8.500 1.00 97.25 82 GLN A CA 1
ATOM 626 C C . GLN A 1 82 ? -6.470 5.014 9.788 1.00 97.25 82 GLN A C 1
ATOM 628 O O . GLN A 1 82 ? -7.203 4.588 10.678 1.00 97.25 82 GLN A O 1
ATOM 633 N N . GLY A 1 83 ? -5.145 5.082 9.939 1.00 97.44 83 GLY A N 1
ATOM 634 C CA . GLY A 1 83 ? -4.456 4.723 11.178 1.00 97.44 83 GLY A CA 1
ATOM 635 C C . GLY A 1 83 ? -4.908 5.578 12.366 1.00 97.44 83 GLY A C 1
ATOM 636 O O . GLY A 1 83 ? -5.159 5.049 13.448 1.00 97.44 83 GLY A O 1
ATOM 637 N N . GLY A 1 84 ? -5.102 6.884 12.151 1.00 97.25 84 GLY A N 1
ATOM 638 C CA . GLY A 1 84 ? -5.689 7.786 13.145 1.00 97.25 84 GLY A CA 1
ATOM 639 C C . GLY A 1 84 ? -7.119 7.395 13.536 1.00 97.25 84 GLY A C 1
ATOM 640 O O . GLY A 1 84 ? -7.437 7.337 14.723 1.00 97.25 84 GLY A O 1
ATOM 641 N N . HIS A 1 85 ? -7.964 7.056 12.558 1.00 97.50 85 HIS A N 1
ATOM 642 C CA . HIS A 1 85 ? -9.329 6.582 12.812 1.00 97.50 85 HIS A CA 1
ATOM 643 C C . HIS A 1 85 ? -9.368 5.260 13.582 1.00 97.50 85 HIS A C 1
ATOM 645 O O . HIS A 1 85 ? -10.153 5.128 14.519 1.00 97.50 85 HIS A O 1
ATOM 651 N N . ILE A 1 86 ? -8.514 4.299 13.221 1.00 97.38 86 ILE A N 1
ATOM 652 C CA . ILE A 1 86 ? -8.406 3.023 13.934 1.00 97.38 86 ILE A CA 1
ATOM 653 C C . ILE A 1 86 ? -7.986 3.273 15.382 1.00 97.38 86 ILE A C 1
ATOM 655 O O . ILE A 1 86 ? -8.631 2.752 16.285 1.00 97.38 86 ILE A O 1
ATOM 659 N N . SER A 1 87 ? -6.980 4.121 15.611 1.00 98.00 87 SER A N 1
ATOM 660 C CA . SER A 1 87 ? -6.532 4.491 16.959 1.00 98.00 87 SER A CA 1
ATOM 661 C C . SER A 1 87 ? -7.663 5.113 17.795 1.00 98.00 87 SER A C 1
ATOM 663 O O . SER A 1 87 ? -7.905 4.708 18.937 1.00 98.00 87 SER A O 1
ATOM 665 N N . ALA A 1 88 ? -8.434 6.032 17.206 1.00 97.88 88 ALA A N 1
ATOM 666 C CA . ALA A 1 88 ? -9.587 6.640 17.866 1.00 97.88 88 ALA A CA 1
ATOM 667 C C . ALA A 1 88 ? -10.671 5.606 18.221 1.00 97.88 88 ALA A C 1
ATOM 669 O O . ALA A 1 88 ? -11.147 5.583 19.357 1.00 97.88 88 ALA A O 1
ATOM 670 N N . LEU A 1 89 ? -11.014 4.712 17.287 1.00 98.06 89 LEU A N 1
ATOM 671 C CA . LEU A 1 89 ? -11.975 3.631 17.524 1.00 98.06 89 LEU A CA 1
ATOM 672 C C . LEU A 1 89 ? -11.484 2.651 18.593 1.00 98.06 89 LEU A C 1
ATOM 674 O O . LEU A 1 89 ? -12.276 2.214 19.425 1.00 98.06 89 LEU A O 1
ATOM 678 N N . THR A 1 90 ? -10.189 2.324 18.620 1.00 98.06 90 THR A N 1
ATOM 679 C CA . THR A 1 90 ? -9.624 1.461 19.666 1.00 98.06 90 THR A CA 1
ATOM 680 C C . THR A 1 90 ? -9.719 2.107 21.045 1.00 98.06 90 THR A C 1
ATOM 682 O O . THR A 1 90 ? -10.147 1.446 21.988 1.00 98.06 90 THR A O 1
ATOM 685 N N . ALA A 1 91 ? -9.439 3.410 21.161 1.00 98.25 91 ALA A N 1
ATOM 686 C CA . ALA A 1 91 ? -9.585 4.138 22.420 1.00 98.25 91 ALA A CA 1
ATOM 687 C C . ALA A 1 91 ? -11.054 4.214 22.881 1.00 98.25 91 ALA A C 1
ATOM 689 O O . ALA A 1 91 ? -11.356 4.097 24.072 1.00 98.25 91 ALA A O 1
ATOM 690 N N . GLU A 1 92 ? -11.997 4.380 21.949 1.00 98.31 92 GLU A N 1
ATOM 691 C CA . GLU A 1 92 ? -13.428 4.349 22.257 1.00 98.31 92 GLU A CA 1
ATOM 692 C C . GLU A 1 92 ? -13.891 2.954 22.709 1.00 98.31 92 GLU A C 1
ATOM 694 O O . GLU A 1 92 ? -14.643 2.830 23.683 1.00 98.31 92 GLU A O 1
ATOM 699 N N . LEU A 1 93 ? -13.395 1.894 22.069 1.00 98.25 93 LEU A N 1
ATOM 700 C CA . LEU A 1 93 ? -13.661 0.510 22.460 1.00 98.25 93 LEU A CA 1
ATOM 701 C C . LEU A 1 93 ? -13.132 0.232 23.874 1.00 98.25 93 LEU A C 1
ATOM 703 O O . LEU A 1 93 ? -13.854 -0.298 24.715 1.00 98.25 93 LEU A O 1
ATOM 707 N N . GLU A 1 94 ? -11.913 0.660 24.195 1.00 98.31 94 GLU A N 1
ATOM 708 C CA . GLU A 1 94 ? -11.361 0.524 25.547 1.00 98.31 94 GLU A CA 1
ATOM 709 C C . GLU A 1 94 ? -12.204 1.261 26.593 1.00 98.31 94 GLU A C 1
ATOM 711 O O . GLU A 1 94 ? -12.537 0.696 27.639 1.00 98.31 94 GLU A O 1
ATOM 716 N N . LYS A 1 95 ? -12.627 2.494 26.293 1.00 98.44 95 LYS A N 1
ATOM 717 C CA . LYS A 1 95 ? -13.480 3.294 27.181 1.00 98.44 95 LYS A CA 1
ATOM 718 C C . LYS A 1 95 ? -14.848 2.651 27.406 1.00 98.44 95 LYS A C 1
ATOM 720 O O . LYS A 1 95 ? -15.350 2.638 28.531 1.00 98.44 95 LYS A O 1
ATOM 725 N N . THR A 1 96 ? -15.474 2.132 26.354 1.00 98.06 96 THR A N 1
ATOM 726 C CA . THR A 1 96 ? -16.766 1.438 26.465 1.00 98.06 96 THR A CA 1
ATOM 727 C C . THR A 1 96 ? -16.626 0.119 27.221 1.00 98.06 96 THR A C 1
ATOM 729 O O . THR A 1 96 ? -17.477 -0.193 28.050 1.00 98.06 96 THR A O 1
ATOM 732 N N . ASN A 1 97 ? -15.522 -0.605 27.038 1.00 98.38 97 ASN A N 1
ATOM 733 C CA . ASN A 1 97 ? -15.224 -1.820 27.789 1.00 98.38 97 ASN A CA 1
ATOM 734 C C . ASN A 1 97 ? -14.992 -1.537 29.284 1.00 98.38 97 ASN A C 1
ATOM 736 O O . ASN A 1 97 ? -15.499 -2.263 30.137 1.00 98.38 97 ASN A O 1
ATOM 740 N N . ALA A 1 98 ? -14.295 -0.448 29.622 1.00 98.38 98 ALA A N 1
ATOM 741 C CA . ALA A 1 98 ? -14.152 0.001 31.007 1.00 98.38 98 ALA A CA 1
ATOM 742 C C . ALA A 1 98 ? -15.520 0.301 31.648 1.00 98.38 98 ALA A C 1
ATOM 744 O O . ALA A 1 98 ? -15.824 -0.226 32.716 1.00 98.38 98 ALA A O 1
ATOM 745 N N . ARG A 1 99 ? -16.392 1.040 30.947 1.00 98.25 99 ARG A N 1
ATOM 746 C CA . ARG A 1 99 ? -17.769 1.310 31.401 1.00 98.25 99 ARG A CA 1
ATOM 747 C C . ARG A 1 99 ? -18.601 0.041 31.568 1.00 98.25 99 ARG A C 1
ATOM 749 O O . ARG A 1 99 ? -19.367 -0.056 32.518 1.00 98.25 99 ARG A O 1
ATOM 756 N N . MET A 1 100 ? -18.464 -0.934 30.668 1.00 98.25 100 MET A N 1
ATOM 757 C CA . MET A 1 100 ? -19.153 -2.222 30.805 1.00 98.25 100 MET A CA 1
ATOM 758 C C . MET A 1 100 ? -18.708 -2.963 32.067 1.00 98.25 100 MET A C 1
ATOM 760 O O . MET A 1 100 ? -19.556 -3.476 32.790 1.00 98.25 100 MET A O 1
ATOM 764 N N . LYS A 1 101 ? -17.405 -2.969 32.375 1.00 98.19 101 LYS A N 1
ATOM 765 C CA . LYS A 1 101 ? -16.886 -3.567 33.615 1.00 98.19 101 LYS A CA 1
ATOM 766 C C . LYS A 1 101 ? -17.407 -2.852 34.863 1.00 98.19 101 LYS A C 1
ATOM 768 O O . LYS A 1 101 ? -17.783 -3.517 35.819 1.00 98.19 101 LYS A O 1
ATOM 773 N N . GLU A 1 102 ? -17.459 -1.522 34.858 1.00 98.19 102 GLU A N 1
ATOM 774 C CA . GLU A 1 102 ? -18.057 -0.735 35.950 1.00 98.19 102 GLU A CA 1
ATOM 775 C C . GLU A 1 102 ? -19.552 -1.040 36.130 1.00 98.19 102 GLU A C 1
ATOM 777 O O . GLU A 1 102 ? -20.040 -1.165 37.253 1.00 98.19 102 GLU A O 1
ATOM 782 N N . LEU A 1 103 ? -20.288 -1.195 35.028 1.00 98.19 103 LEU A N 1
ATOM 783 C CA . LEU A 1 103 ? -21.705 -1.539 35.076 1.00 98.19 103 LEU A CA 1
ATOM 784 C C . LEU A 1 103 ? -21.922 -2.956 35.623 1.00 98.19 103 LEU A C 1
ATOM 786 O O . LEU A 1 103 ? -22.833 -3.167 36.419 1.00 98.19 103 LEU A O 1
ATOM 790 N N . ASP A 1 104 ? -21.086 -3.914 35.223 1.00 98.44 104 ASP A N 1
ATOM 791 C CA . ASP A 1 104 ? -21.169 -5.307 35.669 1.00 98.44 104 ASP A CA 1
ATOM 792 C C . ASP A 1 104 ? -20.857 -5.443 37.168 1.00 98.44 104 ASP A C 1
ATOM 794 O O . ASP A 1 104 ? -21.593 -6.098 37.914 1.00 98.44 104 ASP A O 1
ATOM 798 N N . THR A 1 105 ? -19.836 -4.728 37.660 1.00 98.25 105 THR A N 1
ATOM 799 C CA . THR A 1 105 ? -19.561 -4.670 39.103 1.00 98.25 105 THR A CA 1
ATOM 800 C C . THR A 1 105 ? -20.718 -4.013 39.855 1.00 98.25 105 THR A C 1
ATOM 802 O O . THR A 1 105 ? -21.194 -4.586 40.838 1.00 98.25 105 THR A O 1
ATOM 805 N N . GLY A 1 106 ? -21.249 -2.889 39.364 1.00 98.19 106 GLY A N 1
ATOM 806 C CA . GLY A 1 106 ? -22.424 -2.229 39.941 1.00 98.19 106 GLY A CA 1
ATOM 807 C C . GLY A 1 106 ? -23.663 -3.131 39.979 1.00 98.19 106 GLY A C 1
ATOM 808 O O . GLY A 1 106 ? -24.354 -3.209 40.996 1.00 98.19 106 GLY A O 1
ATOM 809 N N . TYR A 1 107 ? -23.913 -3.882 38.907 1.00 98.31 107 TYR A N 1
ATOM 810 C CA . TYR A 1 107 ? -25.010 -4.843 38.831 1.00 98.31 107 TYR A CA 1
ATOM 811 C C . TYR A 1 107 ? -24.838 -5.990 39.834 1.00 98.31 107 TYR A C 1
ATOM 813 O O . TYR A 1 107 ? -25.797 -6.370 40.512 1.00 98.31 107 TYR A O 1
ATOM 821 N N . SER A 1 108 ? -23.619 -6.520 39.981 1.00 97.94 108 SER A N 1
ATOM 822 C CA . SER A 1 108 ? -23.333 -7.572 40.959 1.00 97.94 108 SER A CA 1
ATOM 823 C C . SER A 1 108 ? -23.566 -7.101 42.402 1.00 97.94 108 SER A C 1
ATOM 825 O O . SER A 1 108 ? -24.181 -7.826 43.188 1.00 97.94 108 SER A O 1
ATOM 827 N N . LEU A 1 109 ? -23.179 -5.862 42.729 1.00 98.25 109 LEU A N 1
ATOM 828 C CA . LEU A 1 109 ? -23.415 -5.248 44.037 1.00 98.25 109 LEU A CA 1
ATOM 829 C C . LEU A 1 109 ? -24.910 -5.071 44.310 1.00 98.25 109 LEU A C 1
ATOM 831 O O . LEU A 1 109 ? -25.401 -5.562 45.325 1.00 98.25 109 LEU A O 1
ATOM 835 N N . LEU A 1 110 ? -25.656 -4.479 43.373 1.00 97.94 110 LEU A N 1
ATOM 836 C CA . LEU A 1 110 ? -27.110 -4.315 43.492 1.00 97.94 110 LEU A CA 1
ATOM 837 C C . LEU A 1 110 ? -27.832 -5.656 43.646 1.00 97.94 110 LEU A C 1
ATOM 839 O O . LEU A 1 110 ? -28.797 -5.767 44.403 1.00 97.94 110 LEU A O 1
ATOM 843 N N . ARG A 1 111 ? -27.370 -6.704 42.956 1.00 98.38 111 ARG A N 1
ATOM 844 C CA . ARG A 1 111 ? -27.917 -8.058 43.102 1.00 98.38 111 ARG A CA 1
ATOM 845 C C . ARG A 1 111 ? -27.676 -8.609 44.509 1.00 98.38 111 ARG A C 1
ATOM 847 O O . ARG A 1 111 ? -28.602 -9.175 45.098 1.00 98.38 111 ARG A O 1
ATOM 854 N N . CYS A 1 112 ? -26.473 -8.429 45.050 1.00 97.75 112 CYS A N 1
ATOM 855 C CA . CYS A 1 112 ? -26.138 -8.799 46.424 1.00 97.75 112 CYS A CA 1
ATOM 856 C C . CYS A 1 112 ? -26.989 -8.021 47.438 1.00 97.75 112 CYS A C 1
ATOM 858 O O . CYS A 1 112 ? -27.626 -8.641 48.289 1.00 97.75 112 CYS A O 1
ATOM 860 N N . GLU A 1 113 ? -27.092 -6.699 47.307 1.00 97.75 113 GLU A N 1
ATOM 861 C CA . GLU A 1 113 ? -27.924 -5.849 48.168 1.00 97.75 113 GLU A CA 1
ATOM 862 C C . GLU A 1 113 ? -29.401 -6.246 48.114 1.00 97.75 113 GLU A C 1
ATOM 864 O O . GLU A 1 113 ? -30.035 -6.428 49.151 1.00 97.75 113 GLU A O 1
ATOM 869 N N . ASN A 1 114 ? -29.948 -6.472 46.917 1.00 98.00 114 ASN A N 1
ATOM 870 C CA . ASN A 1 114 ? -31.327 -6.925 46.749 1.00 98.00 114 ASN A CA 1
ATOM 871 C C . ASN A 1 114 ? -31.565 -8.270 47.453 1.00 98.00 114 ASN A C 1
ATOM 873 O O . ASN A 1 114 ? -32.595 -8.460 48.102 1.00 98.00 114 ASN A O 1
ATOM 877 N N . SER A 1 115 ? -30.605 -9.197 47.363 1.00 98.00 115 SER A N 1
ATOM 878 C CA . SER A 1 115 ? -30.682 -10.485 48.059 1.00 98.00 115 SER A CA 1
ATOM 879 C C . SER A 1 115 ? -30.618 -10.331 49.585 1.00 98.00 115 SER A C 1
ATOM 881 O O . SER A 1 115 ? -31.404 -10.962 50.295 1.00 98.00 115 SER A O 1
ATOM 883 N N . ALA A 1 116 ? -29.761 -9.438 50.091 1.00 97.88 116 ALA A N 1
ATOM 884 C CA . ALA A 1 116 ? -29.631 -9.147 51.514 1.00 97.88 116 ALA A CA 1
ATOM 885 C C . ALA A 1 116 ? -30.898 -8.482 52.073 1.00 97.88 116 ALA A C 1
ATOM 887 O O . ALA A 1 116 ? -31.416 -8.912 53.104 1.00 97.88 116 ALA A O 1
ATOM 888 N N . LEU A 1 117 ? -31.456 -7.498 51.362 1.00 97.56 117 LEU A N 1
ATOM 889 C CA . LEU A 1 117 ? -32.708 -6.835 51.730 1.00 97.56 117 LEU A CA 1
ATOM 890 C C . LEU A 1 117 ? -33.890 -7.809 51.728 1.00 97.56 117 LEU A C 1
ATOM 892 O O . LEU A 1 117 ? -34.702 -7.785 52.650 1.00 97.56 117 LEU A O 1
ATOM 896 N N . LYS A 1 118 ? -33.972 -8.721 50.750 1.00 97.69 118 LYS A N 1
ATOM 897 C CA . LYS A 1 118 ? -34.984 -9.792 50.747 1.00 97.69 118 LYS A CA 1
ATOM 898 C C . LYS A 1 118 ? -34.860 -10.705 51.967 1.00 97.69 118 LYS A C 1
ATOM 900 O O . LYS A 1 118 ? -35.878 -11.068 52.556 1.00 97.69 118 LYS A O 1
ATOM 905 N N . ALA A 1 119 ? -33.639 -11.056 52.368 1.00 96.94 119 ALA A N 1
ATOM 906 C CA . ALA A 1 119 ? -33.406 -11.862 53.564 1.00 96.94 119 ALA A CA 1
ATOM 907 C C . ALA A 1 119 ? -33.805 -11.117 54.852 1.00 96.94 119 ALA A C 1
ATOM 909 O O . ALA A 1 119 ? -34.465 -11.699 55.716 1.00 96.94 119 ALA A O 1
ATOM 910 N N . GLN A 1 120 ? -33.472 -9.826 54.962 1.00 97.06 120 GLN A N 1
ATOM 911 C CA . GLN A 1 120 ? -33.891 -8.977 56.084 1.00 97.06 120 GLN A CA 1
ATOM 912 C C . GLN A 1 120 ? -35.415 -8.840 56.154 1.00 97.06 120 GLN A C 1
ATOM 914 O O . GLN A 1 120 ? -36.001 -9.035 57.217 1.00 97.06 120 GLN A O 1
ATOM 919 N N . LEU A 1 121 ? -36.071 -8.584 55.020 1.00 96.94 121 LEU A N 1
ATOM 920 C CA . LEU A 1 121 ? -37.529 -8.513 54.927 1.00 96.94 121 LEU A CA 1
ATOM 921 C C . LEU A 1 121 ? -38.175 -9.816 55.418 1.00 96.94 121 LEU A C 1
ATOM 923 O O . LEU A 1 121 ? -39.104 -9.787 56.221 1.00 96.94 121 LEU A O 1
ATOM 927 N N . PHE A 1 122 ? -37.649 -10.968 54.999 1.00 96.69 122 PHE A N 1
ATOM 928 C CA . PHE A 1 122 ? -38.135 -12.269 55.453 1.00 96.69 122 PHE A CA 1
ATOM 929 C C . PHE A 1 122 ? -37.983 -12.471 56.969 1.00 96.69 122 PHE A C 1
ATOM 931 O O . PHE A 1 122 ? -38.866 -13.052 57.605 1.00 96.69 122 PHE A O 1
ATOM 938 N N . PHE 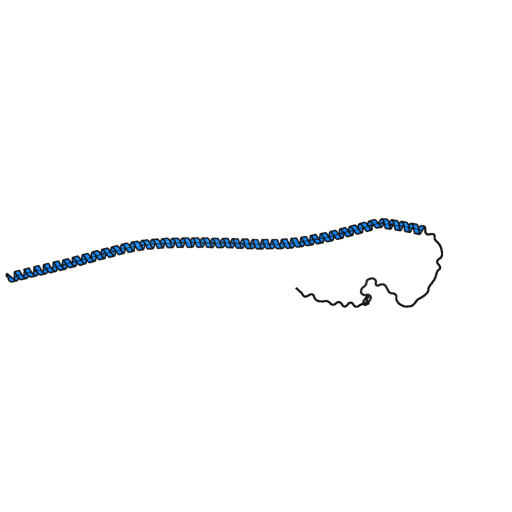A 1 123 ? -36.892 -11.981 57.565 1.00 96.56 123 PHE A N 1
ATOM 939 C CA . PHE A 1 123 ? -36.693 -12.019 59.014 1.00 96.56 123 PHE A CA 1
ATOM 940 C C . PHE A 1 123 ? -37.722 -11.154 59.754 1.00 96.56 123 PHE A C 1
ATOM 942 O O . PHE A 1 123 ? -38.381 -11.647 60.669 1.00 96.56 123 PHE A O 1
ATOM 949 N N . VAL A 1 124 ? -37.923 -9.909 59.312 1.00 96.25 124 VAL A N 1
ATOM 950 C CA . VAL A 1 124 ? -38.900 -8.984 59.911 1.00 96.25 124 VAL A CA 1
ATOM 951 C C . VAL A 1 124 ? -40.321 -9.543 59.814 1.00 96.25 124 VAL A C 1
ATOM 953 O O . VAL A 1 124 ? -41.045 -9.535 60.803 1.00 96.25 124 VAL A O 1
ATOM 956 N N . VAL A 1 125 ? -40.707 -10.115 58.668 1.00 96.62 125 VAL A N 1
ATOM 957 C CA . VAL A 1 125 ? -42.024 -10.757 58.492 1.00 96.62 125 VAL A CA 1
ATOM 958 C C . VAL A 1 125 ? -42.215 -11.927 59.465 1.00 96.62 125 VAL A C 1
ATOM 960 O O . VAL A 1 125 ? -43.289 -12.090 60.049 1.00 96.62 125 VAL A O 1
ATOM 963 N N . LYS A 1 126 ? -41.176 -12.742 59.693 1.00 95.56 126 LYS A N 1
ATOM 964 C CA . LYS A 1 126 ? -41.225 -13.825 60.690 1.00 95.56 126 LYS A CA 1
ATOM 965 C C . LYS A 1 126 ? -41.362 -13.301 62.116 1.00 95.56 126 LYS A C 1
ATOM 967 O O . LYS A 1 126 ? -42.104 -13.881 62.911 1.00 95.56 126 LYS A O 1
ATOM 972 N N . GLU A 1 127 ? -40.641 -12.241 62.456 1.00 94.56 127 GLU A N 1
ATOM 973 C CA . GLU A 1 127 ? -40.708 -11.624 63.778 1.00 94.56 127 GLU A CA 1
ATOM 974 C C . GLU A 1 127 ? -42.073 -10.976 64.026 1.00 94.56 127 GLU A C 1
ATOM 976 O O . GLU A 1 127 ? -42.666 -11.192 65.084 1.00 94.56 127 GLU A O 1
ATOM 981 N N . GLU A 1 128 ? -42.630 -10.288 63.026 1.00 94.50 128 GLU A N 1
ATOM 982 C CA . GLU A 1 128 ? -43.990 -9.754 63.064 1.00 94.50 128 GLU A CA 1
ATOM 983 C C . GLU A 1 128 ? -45.012 -10.874 63.300 1.00 94.50 128 GLU A C 1
ATOM 985 O O . GLU A 1 128 ? -45.860 -10.757 64.184 1.00 94.50 128 GLU A O 1
ATOM 990 N N . ALA A 1 129 ? -44.910 -11.995 62.579 1.00 93.06 129 ALA A N 1
ATOM 991 C CA . ALA A 1 129 ? -45.784 -13.147 62.789 1.00 93.06 129 ALA A CA 1
ATOM 992 C C . ALA A 1 129 ? -45.670 -13.706 64.220 1.00 93.06 129 ALA A C 1
ATOM 994 O O . ALA A 1 129 ? -46.684 -13.984 64.864 1.00 93.0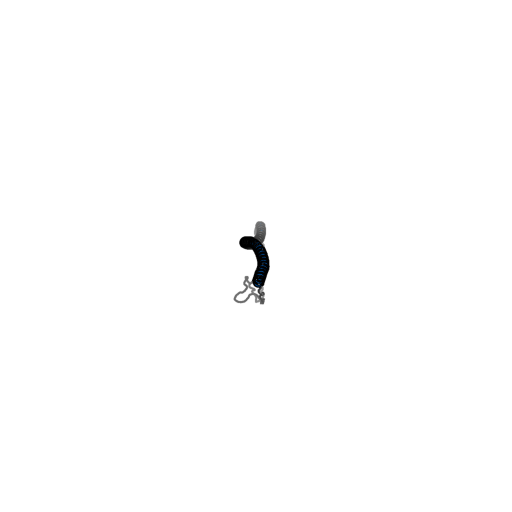6 129 ALA A O 1
ATOM 995 N N . LYS A 1 130 ? -44.448 -13.816 64.759 1.00 92.38 130 LYS A N 1
ATOM 996 C CA . LYS A 1 130 ? -44.202 -14.256 66.143 1.00 92.38 130 LYS A CA 1
ATOM 997 C C . LYS A 1 130 ? -44.792 -13.284 67.171 1.00 92.38 130 LYS A C 1
ATOM 999 O O . LYS A 1 130 ? -45.394 -13.727 68.150 1.00 92.38 130 LYS A O 1
ATOM 1004 N N . LEU A 1 131 ? -44.640 -11.978 66.955 1.00 89.25 131 LEU A N 1
ATOM 1005 C CA . LEU A 1 131 ? -45.211 -10.929 67.803 1.00 89.25 131 LEU A CA 1
ATOM 1006 C C . LEU A 1 131 ? -46.739 -10.913 67.727 1.00 89.25 131 LEU A C 1
ATOM 1008 O O . LEU A 1 131 ? -47.401 -10.800 68.753 1.00 89.25 131 LEU A O 1
ATOM 1012 N N . ARG A 1 132 ? -47.329 -11.095 66.543 1.00 88.75 132 ARG A N 1
ATOM 1013 C CA . ARG A 1 132 ? -48.785 -11.239 66.402 1.00 88.75 132 ARG A CA 1
ATOM 1014 C C . ARG A 1 132 ? -49.297 -12.436 67.203 1.00 88.75 132 ARG A C 1
ATOM 1016 O O . ARG A 1 132 ? -50.262 -12.285 67.947 1.00 88.75 132 ARG A O 1
ATOM 1023 N N . LEU A 1 133 ? -48.618 -13.584 67.130 1.00 86.50 133 LEU A N 1
ATOM 1024 C CA . LEU A 1 133 ? -48.968 -14.771 67.919 1.00 86.50 133 LEU A CA 1
ATOM 1025 C C . LEU A 1 133 ? -48.864 -14.523 69.435 1.00 86.50 133 LEU A C 1
ATOM 1027 O O . LEU A 1 133 ? -49.766 -14.901 70.188 1.00 86.50 133 LEU A O 1
ATOM 1031 N N . SER A 1 134 ? -47.810 -13.848 69.905 1.00 84.75 134 SER A N 1
ATOM 1032 C CA . SER A 1 134 ? -47.676 -13.507 71.331 1.00 84.75 134 SER A CA 1
ATOM 1033 C C . SER A 1 134 ? -48.718 -12.480 71.794 1.00 84.75 134 SER A C 1
ATOM 1035 O O . SER A 1 134 ? -49.227 -12.564 72.912 1.00 84.75 134 SER A O 1
ATOM 1037 N N . MET A 1 135 ? -49.119 -11.551 70.925 1.00 77.75 135 MET A N 1
ATOM 1038 C CA . MET A 1 135 ? -50.208 -10.615 71.209 1.00 77.75 135 MET A CA 1
ATOM 1039 C C . MET A 1 135 ? -51.569 -11.315 71.263 1.00 77.75 135 MET A C 1
ATOM 1041 O O . MET A 1 135 ? -52.399 -10.956 72.096 1.00 77.75 135 MET A O 1
ATOM 1045 N N . THR A 1 136 ? -51.796 -12.355 70.454 1.00 78.31 136 THR A N 1
ATOM 1046 C CA . THR A 1 136 ? -53.017 -13.174 70.545 1.00 78.31 136 THR A CA 1
ATOM 1047 C C . THR A 1 136 ? -53.067 -14.071 71.784 1.00 78.31 136 THR A C 1
ATOM 1049 O O . THR A 1 136 ? -54.160 -14.357 72.268 1.00 78.31 136 THR A O 1
ATOM 1052 N N . SER A 1 137 ? -51.928 -14.455 72.371 1.00 72.56 137 SER A N 1
ATOM 1053 C CA . SER A 1 137 ? -51.903 -15.250 73.611 1.00 72.56 137 SER A CA 1
ATOM 1054 C C . SER A 1 137 ? -52.061 -14.409 74.888 1.00 72.56 137 SER A C 1
ATOM 1056 O O . SER A 1 137 ? -52.499 -14.918 75.919 1.00 72.56 137 SER A O 1
ATOM 1058 N N . LEU A 1 138 ? -51.804 -13.097 74.847 1.00 69.00 138 LEU A N 1
ATOM 1059 C CA . LEU A 1 138 ? -52.056 -12.172 75.964 1.00 69.00 138 LEU A CA 1
ATOM 1060 C C . LEU A 1 138 ? -53.515 -12.122 76.463 1.00 69.00 138 LEU A C 1
ATOM 1062 O O . LEU A 1 138 ? -53.713 -12.116 77.684 1.00 69.00 138 LEU A O 1
ATOM 1066 N N . PRO A 1 139 ? -54.561 -12.066 75.613 1.00 69.88 139 PRO A N 1
ATOM 1067 C CA . PRO A 1 139 ? -55.939 -12.152 76.085 1.00 69.88 139 PRO A CA 1
ATOM 1068 C C . PRO A 1 139 ? -56.250 -13.509 76.733 1.00 69.88 139 PRO A C 1
ATOM 1070 O O . PRO A 1 139 ? -57.001 -13.540 77.712 1.00 69.88 139 PRO A O 1
ATOM 1073 N N . GLU A 1 140 ? -55.645 -14.608 76.273 1.00 65.31 140 GLU A N 1
ATOM 1074 C CA . GLU A 1 140 ? -55.749 -15.917 76.935 1.00 65.31 140 GLU A CA 1
ATOM 1075 C C . GLU A 1 140 ? -55.055 -15.916 78.301 1.00 65.31 140 GLU A C 1
ATOM 1077 O O . GLU A 1 140 ? -55.648 -16.338 79.296 1.00 65.31 140 GLU A O 1
ATOM 1082 N N . LEU A 1 141 ? -53.863 -15.320 78.397 1.00 64.56 141 LEU A N 1
ATOM 1083 C CA . LEU A 1 141 ? -53.165 -15.102 79.664 1.00 64.56 141 LEU A CA 1
ATOM 1084 C C . LEU A 1 141 ? -54.003 -14.244 80.626 1.00 64.56 141 LEU A C 1
ATOM 1086 O O . LEU A 1 141 ? -54.148 -14.574 81.803 1.00 64.56 141 LEU A O 1
ATOM 1090 N N . LYS A 1 142 ? -54.629 -13.165 80.135 1.00 75.88 142 LYS A N 1
ATOM 1091 C CA . LYS A 1 142 ? -55.559 -12.329 80.917 1.00 75.88 142 LYS A CA 1
ATOM 1092 C C . LYS A 1 142 ? -56.763 -13.132 81.406 1.00 75.88 142 LYS A C 1
ATOM 1094 O O . LYS A 1 142 ? -57.184 -12.945 82.552 1.00 75.88 142 LYS A O 1
ATOM 1099 N N . LYS A 1 143 ? -57.326 -14.020 80.579 1.00 72.88 143 LYS A N 1
ATOM 1100 C CA . LYS A 1 143 ? -58.411 -14.930 80.986 1.00 72.88 143 LYS A CA 1
ATOM 1101 C C . LYS A 1 143 ? -57.940 -15.899 82.076 1.00 72.88 143 LYS A C 1
ATOM 1103 O O . LYS A 1 143 ? -58.625 -16.021 83.093 1.00 72.88 143 LYS A O 1
ATOM 1108 N N . ALA A 1 144 ? -56.760 -16.501 81.932 1.00 67.81 144 ALA A N 1
ATOM 1109 C CA . ALA A 1 144 ? -56.172 -17.394 82.930 1.00 67.81 144 ALA A CA 1
ATOM 1110 C C . ALA A 1 144 ? -55.892 -16.679 84.267 1.00 67.81 144 ALA A C 1
ATOM 1112 O O . ALA A 1 144 ? -56.273 -17.182 85.324 1.00 67.81 144 ALA A O 1
ATOM 1113 N N . ILE A 1 145 ? -55.334 -15.462 84.238 1.00 71.94 145 ILE A N 1
ATOM 1114 C CA . ILE A 1 145 ? -55.101 -14.630 85.433 1.00 71.94 145 ILE A CA 1
ATOM 1115 C C . ILE A 1 145 ? -56.422 -14.267 86.118 1.00 71.94 145 ILE A C 1
ATOM 1117 O O . ILE A 1 145 ? -56.521 -14.343 87.343 1.00 71.94 145 ILE A O 1
ATOM 1121 N N . ARG A 1 146 ? -57.467 -13.900 85.360 1.00 76.12 146 ARG A N 1
ATOM 1122 C CA . ARG A 1 146 ? -58.806 -13.659 85.928 1.00 76.12 146 ARG A CA 1
ATOM 1123 C C . ARG A 1 146 ? -59.375 -14.923 86.578 1.00 76.12 146 ARG A C 1
ATOM 1125 O O . ARG A 1 146 ? -59.949 -14.828 87.661 1.00 76.12 146 ARG A O 1
ATOM 1132 N N . GLY A 1 147 ? -59.192 -16.090 85.961 1.00 72.62 147 GLY A N 1
ATOM 1133 C CA . GLY A 1 147 ? -59.576 -17.386 86.527 1.00 72.62 147 GLY A CA 1
ATOM 1134 C C . GLY A 1 147 ? -58.831 -17.713 87.825 1.00 72.62 147 GLY A C 1
ATOM 1135 O O . GLY A 1 147 ? -59.461 -18.066 88.820 1.00 72.62 147 GLY A O 1
ATOM 1136 N N . LEU A 1 148 ? -57.511 -17.519 87.857 1.00 67.12 148 LEU A N 1
ATOM 1137 C CA . LEU A 1 148 ? -56.673 -17.703 89.048 1.00 67.12 148 LEU A CA 1
ATOM 1138 C C . LEU A 1 148 ? -57.018 -16.715 90.166 1.00 67.12 148 LEU A C 1
ATOM 1140 O O . LEU A 1 148 ? -57.133 -17.128 91.317 1.00 67.12 148 LEU A O 1
ATOM 1144 N N . LYS A 1 149 ? -57.262 -15.434 89.855 1.00 72.50 149 LYS A N 1
ATOM 1145 C CA . LYS A 1 149 ? -57.746 -14.456 90.844 1.00 72.50 149 LYS A CA 1
ATOM 1146 C C . LYS A 1 149 ? -59.070 -14.899 91.460 1.00 72.50 149 LYS A C 1
ATOM 1148 O O . LYS A 1 149 ? -59.179 -14.869 92.682 1.00 72.50 149 LYS A O 1
ATOM 1153 N N . LYS A 1 150 ? -60.030 -15.355 90.643 1.00 71.62 150 LYS A N 1
ATOM 1154 C CA . LYS A 1 150 ? -61.317 -15.898 91.114 1.00 71.62 150 LYS A CA 1
ATOM 1155 C C . LYS A 1 150 ? -61.138 -17.158 91.966 1.00 71.62 150 LYS A C 1
ATOM 1157 O O . LYS A 1 150 ? -61.840 -17.311 92.956 1.00 71.62 150 LYS A O 1
ATOM 1162 N N . LYS A 1 151 ? -60.187 -18.037 91.630 1.00 64.56 151 LYS A N 1
ATOM 1163 C CA . LYS A 1 151 ? -59.843 -19.209 92.455 1.00 64.56 151 LYS A CA 1
ATOM 1164 C C . LYS A 1 151 ? -59.177 -18.815 93.778 1.00 64.56 151 LYS A C 1
ATOM 1166 O O . LYS A 1 151 ? -59.525 -19.386 94.798 1.00 64.56 151 LYS A O 1
ATOM 1171 N N . LYS A 1 152 ? -58.311 -17.795 93.803 1.00 60.72 152 LYS A N 1
ATOM 1172 C CA . LYS A 1 152 ? -57.704 -17.264 95.039 1.00 60.72 152 LYS A CA 1
ATOM 1173 C C . LYS A 1 152 ? -58.730 -16.594 95.961 1.00 60.72 152 LYS A C 1
ATOM 1175 O O . LYS A 1 152 ? -58.596 -16.689 97.170 1.00 60.72 152 LYS A O 1
ATOM 1180 N N . THR A 1 153 ? -59.765 -15.956 95.407 1.00 57.31 153 THR A N 1
ATOM 1181 C CA . THR A 1 153 ? -60.886 -15.397 96.196 1.00 57.31 153 THR A CA 1
ATOM 1182 C C . THR A 1 153 ? -61.898 -16.452 96.645 1.00 57.31 153 THR A C 1
ATOM 1184 O O . THR A 1 153 ? -62.700 -16.174 97.525 1.00 57.31 153 THR A O 1
ATOM 1187 N N . ARG A 1 154 ? -61.872 -17.653 96.053 1.00 55.38 154 ARG A N 1
ATOM 1188 C CA . ARG A 1 154 ? -62.764 -18.778 96.383 1.00 55.38 154 ARG A CA 1
ATOM 1189 C C . ARG A 1 154 ? -62.052 -19.945 97.066 1.00 55.38 154 ARG A C 1
ATOM 1191 O O . ARG A 1 154 ? -62.673 -20.981 97.272 1.00 55.38 154 ARG A O 1
ATOM 1198 N N . ALA A 1 155 ? -60.771 -19.803 97.399 1.00 44.06 155 ALA A N 1
ATOM 1199 C CA . ALA A 1 155 ? -60.089 -20.776 98.233 1.00 44.06 155 ALA A CA 1
ATOM 1200 C C . ALA A 1 155 ? -60.626 -20.606 99.663 1.00 44.06 155 ALA A C 1
ATOM 1202 O O . ALA A 1 155 ? -60.468 -19.518 100.224 1.00 44.06 155 ALA A O 1
ATOM 1203 N N . PRO A 1 156 ? -61.280 -21.622 100.250 1.00 44.25 156 PRO A N 1
ATOM 1204 C CA . PRO A 1 156 ? -61.625 -21.569 101.655 1.00 44.25 156 PRO A CA 1
ATOM 1205 C C . PRO A 1 156 ? -60.314 -21.517 102.436 1.00 44.25 156 PRO A C 1
ATOM 1207 O O . PRO A 1 156 ? -59.413 -22.330 102.227 1.00 44.25 156 PRO A O 1
ATOM 1210 N N . SER A 1 157 ? -60.198 -20.533 103.321 1.00 52.94 157 SER A N 1
ATOM 1211 C CA . SER A 1 157 ? -59.228 -20.569 104.405 1.00 52.94 157 SER A CA 1
ATOM 1212 C C . SER A 1 157 ? -59.472 -21.852 105.195 1.00 52.94 157 SER A C 1
ATOM 1214 O O . SER A 1 157 ? -60.439 -21.944 105.949 1.00 52.94 157 SER A O 1
ATOM 1216 N N . SER A 1 158 ? -58.632 -22.858 104.988 1.00 45.09 158 SER A N 1
ATOM 1217 C CA . SER A 1 158 ? -58.601 -24.062 105.807 1.00 45.09 158 SER A CA 1
ATOM 1218 C C . SER A 1 158 ? -57.203 -24.203 106.424 1.00 45.09 158 SER A C 1
ATOM 1220 O O . SER A 1 158 ? -56.236 -23.625 105.920 1.00 45.09 158 SER A O 1
ATOM 1222 N N . PRO A 1 159 ? -57.104 -24.848 107.593 1.00 48.41 159 PRO A N 1
ATOM 1223 C CA . PRO A 1 159 ? -56.336 -24.333 108.714 1.00 48.41 159 PRO A CA 1
ATOM 1224 C C . PRO A 1 159 ? -54.971 -25.012 108.866 1.00 48.41 159 PRO A C 1
ATOM 1226 O O . PRO A 1 159 ? -54.757 -26.123 108.401 1.00 48.41 159 PRO A O 1
ATOM 1229 N N . LEU A 1 160 ? -54.085 -24.337 109.605 1.00 53.00 160 LEU A N 1
ATOM 1230 C CA . LEU A 1 160 ? -53.028 -24.934 110.430 1.00 53.00 160 LEU A CA 1
ATOM 1231 C C . LEU A 1 160 ? -52.173 -26.028 109.759 1.00 53.00 160 LEU A C 1
ATOM 1233 O O . LEU A 1 160 ? -52.300 -27.209 110.069 1.00 53.00 160 LEU A O 1
ATOM 1237 N N . VAL A 1 161 ? -51.169 -25.618 108.978 1.00 41.50 161 VAL A N 1
ATOM 1238 C CA . VAL A 1 161 ? -49.917 -26.389 108.921 1.00 41.50 161 VAL A CA 1
ATOM 1239 C C . VAL A 1 161 ? -48.947 -25.779 109.928 1.00 41.50 161 VAL A C 1
ATOM 1241 O O . VAL A 1 161 ? -48.516 -24.632 109.817 1.00 41.50 161 VAL A O 1
ATOM 1244 N N . ARG A 1 162 ? -48.709 -26.581 110.967 1.00 41.47 162 ARG A N 1
ATOM 1245 C CA . ARG A 1 162 ? -47.722 -26.469 112.042 1.00 41.47 162 ARG A CA 1
ATOM 1246 C C . ARG A 1 162 ? -46.441 -25.735 111.634 1.00 41.47 162 ARG A C 1
ATOM 1248 O O . ARG A 1 162 ? -45.800 -26.057 110.640 1.00 41.47 162 ARG A O 1
ATOM 1255 N N . LYS A 1 163 ? -46.016 -24.830 112.519 1.00 45.62 163 LYS A N 1
ATOM 1256 C CA . LYS A 1 163 ? -44.621 -24.406 112.646 1.00 45.62 163 LYS A CA 1
ATOM 1257 C C . LYS A 1 163 ? -43.760 -25.637 112.950 1.00 45.62 163 LYS A C 1
ATOM 1259 O O . LYS A 1 163 ? -43.791 -26.126 114.074 1.00 45.62 163 LYS A O 1
ATOM 1264 N N . GLU A 1 164 ? -42.953 -26.073 111.995 1.00 40.69 164 GLU A N 1
ATOM 1265 C CA . GLU A 1 164 ? -41.730 -26.825 112.275 1.00 40.69 164 GLU A CA 1
ATOM 1266 C C . GLU A 1 164 ? -40.532 -25.919 111.963 1.00 40.69 164 GLU A C 1
ATOM 1268 O O . GLU A 1 164 ? -40.343 -25.460 110.838 1.00 40.69 164 GLU A O 1
ATOM 1273 N N . LYS A 1 165 ? -39.746 -25.609 112.997 1.00 46.06 165 LYS A N 1
ATOM 1274 C CA . LYS A 1 165 ? -38.350 -25.161 112.875 1.00 46.06 165 LYS A CA 1
ATOM 1275 C C . LYS A 1 165 ? -37.442 -26.371 113.220 1.00 46.06 165 LYS A C 1
ATOM 1277 O O . LYS A 1 165 ? -37.932 -27.340 113.788 1.00 46.06 165 LYS A O 1
ATOM 1282 N N . PRO A 1 166 ? -36.119 -26.315 113.005 1.00 47.94 166 PRO A N 1
ATOM 1283 C CA . PRO A 1 166 ? -35.423 -26.687 111.777 1.00 47.94 166 PRO A CA 1
ATOM 1284 C C . PRO A 1 166 ? -34.459 -27.870 112.022 1.00 47.94 166 PRO A C 1
ATOM 1286 O O . PRO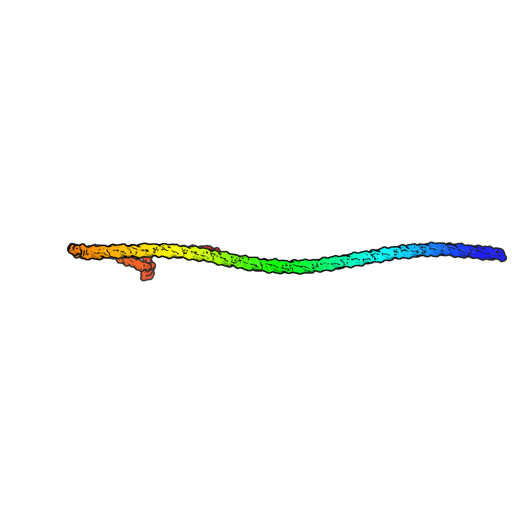 A 1 166 ? -33.781 -27.923 113.047 1.00 47.94 166 PRO A O 1
ATOM 1289 N N . LYS A 1 167 ? -34.301 -28.794 111.068 1.00 44.91 167 LYS A N 1
ATOM 1290 C CA . LYS A 1 167 ? -33.169 -29.737 111.095 1.00 44.91 167 LYS A CA 1
ATOM 1291 C C . LYS A 1 167 ? -32.014 -29.166 110.270 1.00 44.91 167 LYS A C 1
ATOM 1293 O O . LYS A 1 167 ? -32.157 -28.959 109.070 1.00 44.91 167 LYS A O 1
ATOM 1298 N N . LYS A 1 168 ? -30.887 -28.892 110.937 1.00 48.62 168 LYS A N 1
ATOM 1299 C CA . LYS A 1 168 ? -29.577 -28.650 110.308 1.00 48.62 168 LYS A CA 1
ATOM 1300 C C . LYS A 1 168 ? -29.182 -29.873 109.462 1.00 48.62 168 LYS A C 1
ATOM 1302 O O . LYS A 1 168 ? -29.363 -30.998 109.926 1.00 48.62 168 LYS A O 1
ATOM 1307 N N . PRO A 1 169 ? -28.597 -29.646 108.281 1.00 44.59 169 PRO A N 1
ATOM 1308 C CA . PRO A 1 169 ? -27.273 -30.195 107.989 1.00 44.59 169 PRO A CA 1
ATOM 1309 C C . PRO A 1 169 ? -26.351 -29.069 107.487 1.00 44.59 169 PRO A C 1
ATOM 1311 O O . PRO A 1 169 ? -26.767 -28.209 106.722 1.00 44.59 169 PRO A O 1
ATOM 1314 N N . VAL A 1 170 ? -25.211 -28.893 108.150 1.00 46.31 170 VAL A N 1
ATOM 1315 C CA . VAL A 1 170 ? -23.869 -29.276 107.669 1.00 46.31 170 VAL A CA 1
ATOM 1316 C C . VAL A 1 170 ? -23.272 -28.194 106.766 1.00 46.31 170 VAL A C 1
ATOM 1318 O O . VAL A 1 170 ? -23.900 -27.658 105.862 1.00 46.31 170 VAL A O 1
ATOM 1321 N N . GLU A 1 171 ? -22.061 -27.816 107.143 1.00 45.62 171 GLU A N 1
ATOM 1322 C CA . GLU A 1 171 ? -21.262 -26.720 106.629 1.00 45.62 171 GLU A CA 1
ATOM 1323 C C . GLU A 1 171 ? -21.015 -26.796 105.120 1.00 45.62 171 GLU A C 1
ATOM 1325 O O . GLU A 1 171 ? -20.823 -27.864 104.549 1.00 45.62 171 GLU A O 1
ATOM 1330 N N . GLY A 1 172 ? -20.912 -25.609 104.518 1.00 52.22 172 GLY A N 1
ATOM 1331 C CA . GLY A 1 172 ? -20.049 -25.388 103.363 1.00 52.22 172 GLY A CA 1
ATOM 1332 C C . GLY A 1 172 ? -20.634 -25.747 102.002 1.00 52.22 172 GLY A C 1
ATOM 1333 O O . GLY A 1 172 ? -20.282 -26.769 101.436 1.00 52.22 172 GLY A O 1
ATOM 1334 N N . GLN A 1 173 ? -21.424 -24.837 101.427 1.00 47.75 173 GLN A N 1
ATOM 1335 C CA . GLN A 1 173 ? -21.178 -24.244 100.099 1.00 47.75 173 GLN A CA 1
ATOM 1336 C C . GLN A 1 173 ? -22.408 -23.442 99.670 1.00 47.75 173 GLN A C 1
ATOM 1338 O O . GLN A 1 173 ? -23.376 -23.956 99.115 1.00 47.75 173 GLN A O 1
ATOM 1343 N N . ILE A 1 174 ? -22.350 -22.133 99.904 1.00 48.84 174 ILE A N 1
ATOM 1344 C CA . ILE A 1 174 ? -23.190 -21.186 99.178 1.00 48.84 174 ILE A CA 1
ATOM 1345 C C . ILE A 1 174 ? -22.617 -21.144 97.758 1.00 48.84 174 ILE A C 1
ATOM 1347 O O . ILE A 1 174 ? -21.639 -20.446 97.499 1.00 48.84 174 ILE A O 1
ATOM 1351 N N . LEU A 1 175 ? -23.191 -21.921 96.839 1.00 54.72 175 LEU A N 1
ATOM 1352 C CA . LEU A 1 175 ? -23.009 -21.689 95.408 1.00 54.72 175 LEU A CA 1
ATOM 1353 C C . LEU A 1 175 ? -23.786 -20.417 95.058 1.00 54.72 175 LEU A C 1
ATOM 1355 O O . LEU A 1 175 ? -24.954 -20.448 94.673 1.00 54.72 175 LEU A O 1
ATOM 1359 N N . GLU A 1 176 ? -23.133 -19.275 95.267 1.00 58.16 176 GLU A N 1
ATOM 1360 C CA . GLU A 1 176 ? -23.586 -17.985 94.767 1.00 58.16 176 GLU A CA 1
ATOM 1361 C C . GLU A 1 176 ? -23.624 -18.083 93.234 1.00 58.16 176 GLU A C 1
ATOM 1363 O O . GLU A 1 176 ? -22.589 -18.105 92.567 1.00 58.16 176 GLU A O 1
ATOM 1368 N N . GLY A 1 177 ? -24.829 -18.223 92.680 1.00 54.78 177 GLY A N 1
ATOM 1369 C CA . GLY A 1 177 ? -25.046 -18.329 91.242 1.00 54.78 177 GLY A CA 1
ATOM 1370 C C . GLY A 1 177 ? -24.347 -17.191 90.499 1.00 54.78 177 GLY A C 1
ATOM 1371 O O . GLY A 1 177 ? -24.541 -16.011 90.805 1.00 54.78 177 GLY A O 1
ATOM 1372 N N . ASN A 1 178 ? -23.505 -17.554 89.532 1.00 59.75 178 ASN A N 1
ATOM 1373 C CA . ASN A 1 178 ? -22.748 -16.607 88.731 1.00 59.75 178 ASN A CA 1
ATOM 1374 C C . ASN A 1 178 ? -23.728 -15.735 87.926 1.00 59.75 178 ASN A C 1
ATOM 1376 O O . ASN A 1 178 ? -24.404 -16.227 87.024 1.00 59.75 178 ASN A O 1
ATOM 1380 N N . LYS A 1 179 ? -23.817 -14.440 88.259 1.00 59.19 179 LYS A N 1
ATOM 1381 C CA . LYS A 1 179 ? -24.712 -13.442 87.637 1.00 59.19 179 LYS A CA 1
ATOM 1382 C C . LYS A 1 179 ? -24.296 -13.066 86.198 1.00 59.19 179 LYS A C 1
ATOM 1384 O O . LYS A 1 179 ? -24.429 -11.914 85.807 1.00 59.19 179 LYS A O 1
ATOM 1389 N N . GLY A 1 180 ? -23.760 -14.015 85.428 1.00 60.47 180 GLY A N 1
ATOM 1390 C CA . GLY A 1 180 ? -23.357 -13.826 84.032 1.00 60.47 180 GLY A CA 1
ATOM 1391 C C . GLY A 1 180 ? -21.966 -13.222 83.811 1.00 60.47 180 GLY A C 1
ATOM 1392 O O . GLY A 1 180 ? -21.683 -12.787 82.700 1.00 60.47 180 GLY A O 1
ATOM 1393 N N . PHE A 1 181 ? -21.082 -13.192 84.816 1.00 59.47 181 PHE A N 1
ATOM 1394 C CA . PHE A 1 181 ? -19.736 -12.619 84.668 1.00 59.47 181 PHE A CA 1
ATOM 1395 C C . PHE A 1 181 ? -18.674 -13.706 84.415 1.00 59.47 181 PHE A C 1
ATOM 1397 O O . PHE A 1 181 ? -18.612 -14.712 85.128 1.00 59.47 181 PHE A O 1
ATOM 1404 N N . LEU A 1 182 ? -17.805 -13.489 83.417 1.00 64.31 182 LEU A N 1
ATOM 1405 C CA . LEU A 1 182 ? -16.678 -14.382 83.084 1.00 64.31 182 LEU A CA 1
ATOM 1406 C C . LEU A 1 182 ? -15.516 -14.311 84.098 1.00 64.31 182 LEU A C 1
ATOM 1408 O O . LEU A 1 182 ? -14.714 -15.240 84.186 1.00 64.31 182 LEU A O 1
ATOM 1412 N N . ILE A 1 183 ? -15.420 -13.220 84.865 1.00 63.81 183 ILE A N 1
ATOM 1413 C CA . ILE A 1 183 ? -14.394 -12.989 85.892 1.00 63.81 183 ILE A CA 1
ATOM 1414 C C . ILE A 1 183 ? -15.058 -12.237 87.052 1.00 63.81 183 ILE A C 1
ATOM 1416 O O . ILE A 1 183 ? -15.680 -11.198 86.832 1.00 63.81 183 ILE A O 1
ATOM 1420 N N . LYS A 1 184 ? -14.926 -12.734 88.289 1.00 68.44 184 LYS A N 1
ATOM 1421 C CA . LYS A 1 184 ? -15.393 -12.044 89.509 1.00 68.44 184 LYS A CA 1
ATOM 1422 C C . LYS A 1 184 ? -14.219 -11.951 90.485 1.00 68.44 184 LYS A C 1
ATOM 1424 O O . LYS A 1 184 ? -13.581 -12.957 90.778 1.00 68.44 184 LYS A O 1
ATOM 1429 N N . ASN A 1 185 ? -13.913 -10.746 90.970 1.00 62.62 185 ASN A N 1
ATOM 1430 C CA . ASN A 1 185 ? -12.807 -10.466 91.904 1.00 62.62 185 ASN A CA 1
ATOM 1431 C C . ASN A 1 185 ? -11.422 -10.949 91.416 1.00 62.62 185 ASN A C 1
ATOM 1433 O O . ASN A 1 185 ? -10.661 -11.544 92.176 1.00 62.62 185 ASN A O 1
ATOM 1437 N N . GLY A 1 186 ? -11.108 -10.737 90.132 1.00 66.00 186 GLY A N 1
ATOM 1438 C CA . GLY A 1 186 ? -9.790 -11.048 89.559 1.00 66.00 186 GLY A CA 1
ATOM 1439 C C . GLY A 1 186 ? -9.478 -12.539 89.383 1.00 66.00 186 GLY A C 1
ATOM 1440 O O . GLY A 1 186 ? -8.382 -12.875 88.944 1.00 66.00 186 GLY A O 1
ATOM 1441 N N . LYS A 1 187 ? -10.424 -13.439 89.688 1.00 64.81 187 LYS A N 1
ATOM 1442 C CA . LYS A 1 187 ? -10.290 -14.882 89.456 1.00 64.81 187 LYS A CA 1
ATOM 1443 C C . LYS A 1 187 ? -11.302 -15.343 88.395 1.00 64.81 187 LYS A C 1
ATOM 1445 O O . LYS A 1 187 ? -12.469 -14.937 88.462 1.00 64.81 187 LYS A O 1
ATOM 1450 N N . PRO A 1 188 ? -10.884 -16.150 87.401 1.00 69.81 188 PRO A N 1
ATOM 1451 C CA . PRO A 1 188 ? -11.796 -16.674 86.391 1.00 69.81 188 PRO A CA 1
ATOM 1452 C C . PRO A 1 188 ? -12.821 -17.603 87.047 1.00 69.81 188 PRO A C 1
ATOM 1454 O O . PRO A 1 188 ? -12.478 -18.447 87.873 1.00 69.81 188 PRO A O 1
ATOM 1457 N N . THR A 1 189 ? -14.092 -17.437 86.686 1.00 66.00 189 THR A N 1
ATOM 1458 C CA . THR A 1 189 ? -15.223 -18.196 87.251 1.00 66.00 189 THR A CA 1
ATOM 1459 C C . THR A 1 189 ? -15.453 -19.547 86.561 1.00 66.00 189 THR A C 1
ATOM 1461 O O . THR A 1 189 ? -16.361 -20.284 86.942 1.00 66.00 189 THR A O 1
ATOM 1464 N N . PHE A 1 190 ? -14.622 -19.906 85.576 1.00 64.31 190 PHE A N 1
ATOM 1465 C CA . PHE A 1 190 ? -14.655 -21.198 84.889 1.00 64.31 190 PHE A CA 1
ATOM 1466 C C . PHE A 1 190 ? -13.607 -22.154 85.464 1.00 64.31 190 PHE A C 1
ATOM 1468 O O . PHE A 1 190 ? -12.426 -21.831 85.535 1.00 64.31 190 PHE A O 1
ATOM 1475 N N . ILE A 1 191 ? -14.040 -23.364 85.824 1.00 62.47 191 ILE A N 1
ATOM 1476 C CA . ILE A 1 191 ? -13.191 -24.412 86.421 1.00 62.47 191 ILE A CA 1
ATOM 1477 C C . ILE A 1 191 ? -12.244 -25.050 85.378 1.00 62.47 191 ILE A C 1
ATOM 1479 O O . ILE A 1 191 ? -11.281 -25.719 85.739 1.00 62.47 191 ILE A O 1
ATOM 1483 N N . LYS A 1 192 ? -12.478 -24.837 84.075 1.00 61.50 192 LYS A N 1
ATOM 1484 C CA . LYS A 1 192 ? -11.707 -25.449 82.982 1.00 61.50 192 LYS A CA 1
ATOM 1485 C C . LYS A 1 192 ? -10.921 -24.394 82.201 1.00 61.50 192 LYS A C 1
ATOM 1487 O O . LYS A 1 192 ? -11.512 -23.504 8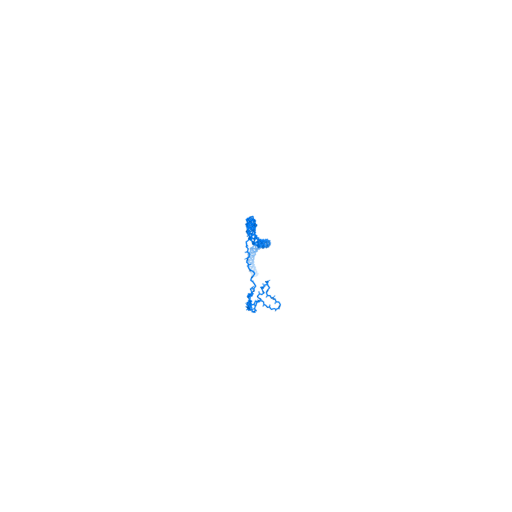1.596 1.00 61.50 192 LYS A O 1
ATOM 1492 N N . THR A 1 193 ? -9.598 -24.522 82.177 1.00 57.78 193 THR A N 1
ATOM 1493 C CA . THR A 1 193 ? -8.705 -23.766 81.293 1.00 57.78 193 THR A CA 1
ATOM 1494 C C . THR A 1 193 ? -8.890 -24.243 79.852 1.00 57.78 193 THR A C 1
ATOM 1496 O O . THR A 1 193 ? -8.560 -25.376 79.511 1.00 57.78 193 THR A O 1
ATOM 1499 N N . ILE A 1 194 ? -9.450 -23.387 78.996 1.00 59.75 194 ILE A N 1
ATOM 1500 C CA . ILE A 1 194 ? -9.529 -23.631 77.550 1.00 59.75 194 ILE A CA 1
ATOM 1501 C C . ILE A 1 194 ? -8.233 -23.096 76.934 1.00 59.75 194 ILE A C 1
ATOM 1503 O O . ILE A 1 194 ? -7.956 -21.901 77.017 1.00 59.75 194 ILE A O 1
ATOM 1507 N N . ARG A 1 195 ? -7.422 -23.979 76.344 1.00 60.12 195 ARG A N 1
ATOM 1508 C CA . ARG A 1 195 ? -6.212 -23.608 75.600 1.00 60.12 195 ARG A CA 1
ATOM 1509 C C . ARG A 1 195 ? -6.627 -23.281 74.165 1.00 60.12 195 ARG A C 1
ATOM 1511 O O . ARG A 1 195 ? -7.074 -24.168 73.447 1.00 60.12 195 ARG A O 1
ATOM 1518 N N . ILE A 1 196 ? -6.547 -22.009 73.783 1.00 69.69 196 ILE A N 1
ATOM 1519 C CA . ILE A 1 196 ? -6.835 -21.559 72.417 1.00 69.69 196 ILE A CA 1
ATOM 1520 C C . ILE A 1 196 ? -5.506 -21.536 71.663 1.00 69.69 196 ILE A C 1
ATOM 1522 O O . ILE A 1 196 ? -4.627 -20.741 71.990 1.00 69.69 196 ILE A O 1
ATOM 1526 N N . GLU A 1 197 ? -5.352 -22.418 70.679 1.00 68.88 197 GLU A N 1
ATOM 1527 C CA . GLU A 1 197 ? -4.239 -22.378 69.730 1.00 68.88 197 GLU A CA 1
ATOM 1528 C C . GLU A 1 197 ? -4.691 -21.631 68.475 1.00 68.88 197 GLU A C 1
ATOM 1530 O O . GLU A 1 197 ? -5.698 -21.975 67.854 1.00 68.88 197 GLU A O 1
ATOM 1535 N N . VAL A 1 198 ? -3.967 -20.566 68.135 1.00 73.06 198 VAL A N 1
ATOM 1536 C CA . VAL A 1 198 ? -4.229 -19.737 66.956 1.00 73.06 198 VAL A CA 1
ATOM 1537 C C . VAL A 1 198 ? -3.286 -20.195 65.850 1.00 73.06 198 VAL A C 1
ATOM 1539 O O . VAL A 1 198 ? -2.073 -20.030 65.966 1.00 73.06 198 VAL A O 1
ATOM 1542 N N . VAL A 1 199 ? -3.839 -20.770 64.782 1.00 72.50 199 VAL A N 1
ATOM 1543 C CA . VAL A 1 199 ? -3.087 -21.096 63.565 1.00 72.50 199 VAL A CA 1
ATOM 1544 C C . VAL A 1 199 ? -3.198 -19.905 62.609 1.00 72.50 199 VAL A C 1
ATOM 1546 O O . VAL A 1 199 ? -4.319 -19.532 62.257 1.00 72.50 199 VAL A O 1
ATOM 1549 N N . PRO A 1 200 ? -2.085 -19.274 62.196 1.00 72.31 200 PRO A N 1
ATOM 1550 C CA . PRO A 1 200 ? -2.134 -18.183 61.234 1.00 72.31 200 PRO A CA 1
ATOM 1551 C C . PRO A 1 200 ? -2.538 -18.716 59.855 1.00 72.31 200 PRO A C 1
ATOM 1553 O O . PRO A 1 200 ? -1.911 -19.631 59.320 1.00 72.31 200 PRO A O 1
ATOM 1556 N N . THR A 1 201 ? -3.583 -18.134 59.270 1.00 64.94 201 THR A N 1
ATOM 1557 C CA . THR A 1 201 ? -3.969 -18.400 57.882 1.00 64.94 201 THR A CA 1
ATOM 1558 C C . THR A 1 201 ? -2.873 -17.862 56.967 1.00 64.94 201 THR A C 1
ATOM 1560 O O . THR A 1 201 ? -2.551 -16.674 57.025 1.00 64.94 201 THR A O 1
ATOM 1563 N N . SER A 1 202 ? -2.278 -18.721 56.138 1.00 62.84 202 SER A N 1
ATOM 1564 C CA . SER A 1 202 ? -1.309 -18.300 55.131 1.00 62.84 202 SER A CA 1
ATOM 1565 C C . SER A 1 202 ? -1.956 -17.300 54.172 1.00 62.84 202 SER A C 1
ATOM 1567 O O . SER A 1 202 ? -2.971 -17.578 53.534 1.00 62.84 202 SER A O 1
ATOM 1569 N N . SER A 1 203 ? -1.363 -16.110 54.115 1.00 59.31 203 SER A N 1
ATOM 1570 C CA . SER A 1 203 ? -1.721 -15.021 53.212 1.00 59.31 203 SER A CA 1
ATOM 1571 C C . SER A 1 203 ? -1.665 -15.477 51.751 1.00 59.31 203 SER A C 1
ATOM 1573 O O . SER A 1 203 ? -0.625 -15.968 51.302 1.00 59.31 203 SER A O 1
ATOM 1575 N N . ARG A 1 204 ? -2.765 -15.278 51.024 1.00 42.06 204 ARG A N 1
ATOM 1576 C CA . ARG A 1 204 ? -2.822 -15.264 49.559 1.00 42.06 204 ARG A CA 1
ATOM 1577 C C . ARG A 1 204 ? -3.199 -13.870 49.099 1.00 42.06 204 ARG A C 1
ATOM 1579 O O . ARG A 1 204 ? -4.064 -13.271 49.777 1.00 42.06 204 ARG A O 1
#

Foldseek 3Di:
DVVVVVVVVVVVVVVVVVVVVVVVVVVVVVVVVVVVVVVVVVVVVVVVVVVVVVVVVVVVVVVVVVVVVVVVVVVVVVVVVVVVVVVVVVVVVVVVVVVVVVVVVVVVVVVVVVVVVVVVVVVVVVVVVVVVVVVVCVVVVVVVVVVVVVVVVVPPPDDDDDDDDDDDDDDDDDPPDDPPDQDDPNHGPDPDDDDDDDDDDDDD

Radius of gyration: 70.74 Å; chains: 1; bounding box: 126×49×201 Å

pLDDT: mean 83.41, std 18.46, range [40.69, 98.44]

Secondary structure (DSSP, 8-state):
-HHHHHHHHHHHHHHHHHHHHHHHHHHHHHHHHHHHHHHHHHHHHHHHHHHHHHHHHHHHHHHHHHHHHHHHHHHHHHHHHHHHHHHHHHHHHHHHHHHHHHHHHHHHHHHHHHHHHHHHHHHHHHHHHHHHHHHHHHHHHHHHHHHHHHHHHSS------------------------S-SEETTEES-SS------PPPPP-

Sequence (204 aa):
MIKLRNALIAFLLGAGLISIVHYSFLLQEKAGLSRALEEVNARVLVLEKDKAQLIQSLNSGREAVKKLSDDNAFLSMTVQAQGGHISALTAELEKTNARMKELDTGYSLLRCENSALKAQLFFVVKEEAKLRLSMTSLPELKKAIRGLKKKKTRAPSSPLVRKEKPKKPVEGQILEGNKGFLIKNGKPTFIKTIRIEVVPTSSR